Protein AF-A0A816Y059-F1 (afdb_monomer_lite)

Radius of gyration: 61.07 Å; chains: 1; bounding box: 115×47×173 Å

Secondary structure (DSSP, 8-state):
-HHHHHHHHHHHHHHHHHHHHHHHHHHHHHHHHHHHHHHHHHHHHHHHHHHHHHHHHHHHHHHHHHHHHHHHHHHHHH--S---HHHHHHHHHHHHHHHHHHHHHHHHHHHHHHHHHHHHHHHHHHHHHHHHHHHHHHHHHHHHHHHHHHHHHHHHHHHHHHHHHHHHHHHHHHHHHHHHHHHHHHHHHHHHHHHHHHHHHHHHHHHHHHHHHHHHHHHTT--HHHHHHHHTTS--------S---------------------------------------

Structure (mmCIF, N/CA/C/O backbone):
data_AF-A0A816Y059-F1
#
_entry.id   AF-A0A816Y059-F1
#
loop_
_atom_site.group_PDB
_atom_site.id
_atom_site.type_symbol
_atom_site.label_atom_id
_atom_site.label_alt_id
_atom_site.label_comp_id
_atom_site.label_asym_id
_atom_site.label_entity_id
_atom_site.label_seq_id
_atom_site.pdbx_PDB_ins_code
_atom_site.Cartn_x
_atom_site.Cartn_y
_atom_site.Cartn_z
_atom_site.occupancy
_atom_site.B_iso_or_equiv
_atom_site.auth_seq_id
_atom_site.auth_comp_id
_atom_site.auth_asym_id
_atom_site.auth_atom_id
_atom_site.pdbx_PDB_model_num
ATOM 1 N N . MET A 1 1 ? -26.977 -3.293 24.181 1.00 59.78 1 MET A N 1
ATOM 2 C CA . MET A 1 1 ? -27.079 -1.904 23.681 1.00 59.78 1 MET A CA 1
ATOM 3 C C . MET A 1 1 ? -25.725 -1.228 23.434 1.00 59.78 1 MET A C 1
ATOM 5 O O . MET A 1 1 ? -25.406 -1.045 22.268 1.00 59.78 1 MET A O 1
ATOM 9 N N . ARG A 1 2 ? -24.894 -0.880 24.438 1.00 71.12 2 ARG A N 1
ATOM 10 C CA . ARG A 1 2 ? -23.619 -0.153 24.184 1.00 71.12 2 ARG A CA 1
ATOM 11 C C . ARG A 1 2 ? -22.557 -0.991 23.443 1.00 71.12 2 ARG A C 1
ATOM 13 O O . ARG A 1 2 ? -22.021 -0.525 22.446 1.00 71.12 2 ARG A O 1
ATOM 20 N N . ASN A 1 3 ? -22.373 -2.258 23.824 1.00 73.81 3 ASN A N 1
ATOM 21 C CA . ASN A 1 3 ? -21.448 -3.177 23.132 1.00 73.81 3 ASN A CA 1
ATOM 22 C C . ASN A 1 3 ? -21.857 -3.465 21.675 1.00 73.81 3 ASN A C 1
ATOM 24 O O . ASN A 1 3 ? -21.010 -3.581 20.793 1.00 73.81 3 ASN A O 1
ATOM 28 N N . GLU A 1 4 ? -23.162 -3.540 21.397 1.00 79.50 4 GLU A N 1
ATOM 29 C CA . GLU A 1 4 ? -23.681 -3.754 20.037 1.00 79.50 4 GLU A CA 1
ATOM 30 C C . GLU A 1 4 ? -23.458 -2.531 19.140 1.00 79.50 4 GLU A C 1
ATOM 32 O O . GLU A 1 4 ? -23.236 -2.678 17.940 1.00 79.50 4 GLU A O 1
ATOM 37 N N . PHE A 1 5 ? -23.499 -1.325 19.713 1.00 87.50 5 PHE A N 1
ATOM 38 C CA . PHE A 1 5 ? -23.193 -0.093 18.992 1.00 87.50 5 PHE A CA 1
ATOM 39 C C . PHE A 1 5 ? -21.716 -0.040 18.583 1.00 87.50 5 PHE A C 1
ATOM 41 O O . PHE A 1 5 ? -21.418 0.195 17.413 1.00 87.50 5 PHE A O 1
ATOM 48 N N . THR A 1 6 ? -20.799 -0.351 19.502 1.00 87.81 6 THR A N 1
ATOM 49 C CA . THR A 1 6 ? -19.356 -0.400 19.214 1.00 87.81 6 THR A CA 1
ATOM 50 C C . THR A 1 6 ? -19.012 -1.455 18.168 1.00 87.81 6 THR A C 1
ATOM 52 O O . THR A 1 6 ? -18.254 -1.174 17.244 1.00 87.81 6 THR A O 1
ATOM 55 N N . GLY A 1 7 ? -19.636 -2.636 18.228 1.00 92.31 7 GLY A N 1
ATOM 56 C CA . GLY A 1 7 ? -19.472 -3.656 17.188 1.00 92.31 7 GLY A CA 1
ATOM 57 C C . GLY A 1 7 ? -19.907 -3.170 15.799 1.00 92.31 7 GLY A C 1
ATOM 58 O O . GLY A 1 7 ? -19.184 -3.355 14.820 1.00 92.31 7 GLY A O 1
ATOM 59 N N . LYS A 1 8 ? -21.054 -2.481 15.702 1.00 94.62 8 LYS A N 1
ATOM 60 C CA . LYS A 1 8 ? -21.530 -1.886 14.438 1.00 94.62 8 LYS A CA 1
ATOM 61 C C . LYS A 1 8 ? -20.609 -0.776 13.928 1.00 94.62 8 LYS A C 1
ATOM 63 O O . LYS A 1 8 ? -20.380 -0.685 12.720 1.00 94.62 8 LYS A O 1
ATOM 68 N N . GLN A 1 9 ? -20.080 0.050 14.828 1.00 94.75 9 GLN A N 1
ATOM 69 C CA . GLN A 1 9 ? -19.117 1.090 14.481 1.00 94.75 9 GLN A CA 1
ATOM 70 C C . GLN A 1 9 ? -17.846 0.472 13.883 1.00 94.75 9 GLN A C 1
ATOM 72 O O . GLN A 1 9 ? -17.484 0.818 12.760 1.00 94.75 9 GLN A O 1
ATOM 77 N N . HIS A 1 10 ? -17.233 -0.501 14.566 1.00 95.75 10 HIS A N 1
ATOM 78 C CA . HIS A 1 10 ? -16.027 -1.175 14.077 1.00 95.75 10 HIS A CA 1
ATOM 79 C C . HIS A 1 10 ? -16.260 -1.848 12.716 1.00 95.75 10 HIS A C 1
ATOM 81 O O . HIS A 1 10 ? -15.436 -1.738 11.808 1.00 95.75 10 HIS A O 1
ATOM 87 N N . GLN A 1 11 ? -17.422 -2.481 12.526 1.00 96.62 11 GLN A N 1
ATOM 88 C CA . GLN A 1 11 ? -17.794 -3.077 11.242 1.00 96.62 11 GLN A CA 1
ATOM 89 C C . GLN A 1 11 ? -17.876 -2.036 10.113 1.00 96.62 11 GLN A C 1
ATOM 91 O O . GLN A 1 11 ? -17.461 -2.305 8.984 1.00 96.62 11 GLN A O 1
ATOM 96 N N . THR A 1 12 ? -18.398 -0.846 10.415 1.00 97.19 12 THR A N 1
ATOM 97 C CA . THR A 1 12 ? -18.507 0.264 9.457 1.00 97.19 12 THR A CA 1
ATOM 98 C C . THR A 1 12 ? -17.132 0.831 9.110 1.00 97.19 12 THR A C 1
ATOM 100 O O . THR A 1 12 ? -16.843 1.068 7.941 1.00 97.19 12 THR A O 1
ATOM 103 N N . GLU A 1 13 ? -16.252 0.996 10.096 1.00 97.19 13 GLU A N 1
ATOM 104 C CA . GLU A 1 13 ? -14.872 1.446 9.884 1.00 97.19 13 GLU A CA 1
ATOM 105 C C . GLU A 1 13 ? -14.092 0.485 8.974 1.00 97.19 13 GLU A C 1
ATOM 107 O O . GLU A 1 13 ? -13.425 0.931 8.041 1.00 97.19 13 GLU A O 1
ATOM 112 N N . ILE A 1 14 ? -14.243 -0.829 9.174 1.00 97.81 14 ILE A N 1
ATOM 113 C CA . ILE A 1 14 ? -13.636 -1.848 8.304 1.00 97.81 14 ILE A CA 1
ATOM 114 C C . ILE A 1 14 ? -14.205 -1.775 6.883 1.00 97.81 14 ILE A C 1
ATOM 116 O O . ILE A 1 14 ? -13.453 -1.856 5.910 1.00 97.81 14 ILE A O 1
ATOM 120 N N . ALA A 1 15 ? -15.520 -1.600 6.732 1.00 98.12 15 ALA A N 1
ATOM 121 C CA . ALA A 1 15 ? -16.141 -1.444 5.417 1.00 98.12 15 ALA A CA 1
ATOM 122 C C . ALA A 1 15 ? -15.610 -0.200 4.681 1.00 98.12 15 ALA A C 1
ATOM 124 O O . ALA A 1 15 ? -15.205 -0.297 3.520 1.00 98.12 15 ALA A O 1
ATOM 125 N N . ASN A 1 16 ? -15.525 0.935 5.378 1.00 98.06 16 ASN A N 1
ATOM 126 C CA . ASN A 1 16 ? -14.982 2.184 4.844 1.00 98.06 16 ASN A CA 1
ATOM 127 C C . ASN A 1 16 ? -13.508 2.038 4.446 1.00 98.06 16 ASN A C 1
ATOM 129 O O . ASN A 1 16 ? -13.108 2.486 3.370 1.00 98.06 16 ASN A O 1
ATOM 133 N N . PHE A 1 17 ? -12.703 1.380 5.285 1.00 98.31 17 PHE A N 1
ATOM 134 C CA . PHE A 1 17 ? -11.305 1.088 4.979 1.00 98.31 17 PHE A CA 1
ATOM 135 C C . PHE A 1 17 ? -11.172 0.229 3.716 1.00 98.31 17 PHE A C 1
ATOM 137 O O . PHE A 1 17 ? -10.389 0.556 2.824 1.00 98.31 17 PHE A O 1
ATOM 144 N N . ASN A 1 18 ? -11.975 -0.829 3.590 1.00 98.19 18 ASN A N 1
ATOM 145 C CA . ASN A 1 18 ? -11.967 -1.691 2.409 1.00 98.19 18 ASN A CA 1
ATOM 146 C C . ASN A 1 18 ? -12.358 -0.926 1.138 1.00 98.19 18 ASN A C 1
ATOM 148 O O . ASN A 1 18 ? -11.754 -1.127 0.082 1.00 98.19 18 ASN A O 1
ATOM 152 N N . GLU A 1 19 ? -13.345 -0.031 1.208 1.00 98.19 19 GLU A N 1
ATOM 153 C CA . GLU A 1 19 ? -13.712 0.821 0.076 1.00 98.19 19 GLU A CA 1
ATOM 154 C C . GLU A 1 19 ? -12.570 1.775 -0.304 1.00 98.19 19 GLU A C 1
ATOM 156 O O . GLU A 1 19 ? -12.199 1.865 -1.481 1.00 98.19 19 GLU A O 1
ATOM 161 N N . TYR A 1 20 ? -11.971 2.444 0.686 1.00 98.31 20 TYR A N 1
ATOM 162 C CA . TYR A 1 20 ? -10.815 3.316 0.495 1.00 98.31 20 TYR A CA 1
ATOM 163 C C . TYR A 1 20 ? -9.648 2.567 -0.162 1.00 98.31 20 TYR A C 1
ATOM 165 O O . TYR A 1 20 ? -9.152 3.002 -1.204 1.00 98.31 20 TYR A O 1
ATOM 173 N N . SER A 1 21 ? -9.265 1.417 0.392 1.00 98.25 21 SER A N 1
ATOM 174 C CA . SER A 1 21 ? -8.201 0.545 -0.114 1.00 98.25 21 SER A CA 1
ATOM 175 C C . SER A 1 21 ? -8.447 0.151 -1.574 1.00 98.25 21 SER A C 1
ATOM 177 O O . SER A 1 21 ? -7.620 0.408 -2.455 1.00 98.25 21 SER A O 1
ATOM 179 N N . ASN A 1 22 ? -9.653 -0.338 -1.879 1.00 98.25 22 ASN A N 1
ATOM 180 C CA . ASN A 1 22 ? -10.052 -0.692 -3.240 1.00 98.25 22 ASN A CA 1
ATOM 181 C C . ASN A 1 22 ? -10.002 0.501 -4.201 1.00 98.25 22 ASN A C 1
ATOM 183 O O . ASN A 1 22 ? -9.589 0.362 -5.358 1.00 98.25 22 ASN A O 1
ATOM 187 N N . ARG A 1 23 ? -10.421 1.688 -3.751 1.00 98.44 23 ARG A N 1
ATOM 188 C CA . ARG A 1 23 ? -10.367 2.912 -4.555 1.00 98.44 23 ARG A CA 1
ATOM 189 C C . ARG A 1 23 ? -8.926 3.298 -4.879 1.00 98.44 23 ARG A C 1
ATOM 191 O O . ARG A 1 23 ? -8.640 3.580 -6.043 1.00 98.44 23 ARG A O 1
ATOM 198 N N . ARG A 1 24 ? -8.021 3.262 -3.896 1.00 98.19 24 ARG A N 1
ATOM 199 C CA . ARG A 1 24 ? -6.593 3.576 -4.092 1.00 98.19 24 ARG A CA 1
ATOM 200 C C . ARG A 1 24 ? -5.912 2.571 -5.015 1.00 98.19 24 ARG A C 1
ATOM 202 O O . ARG A 1 24 ? -5.191 2.973 -5.928 1.00 98.19 24 ARG A O 1
ATOM 209 N N . GLN A 1 25 ? -6.228 1.284 -4.877 1.00 97.31 25 GLN A N 1
ATOM 210 C CA . GLN A 1 25 ? -5.714 0.250 -5.775 1.00 97.31 25 GLN A CA 1
ATOM 211 C C . GLN A 1 25 ? -6.170 0.476 -7.227 1.00 97.31 25 GLN A C 1
ATOM 213 O O . GLN A 1 25 ? -5.370 0.382 -8.162 1.00 97.31 25 GLN A O 1
ATOM 218 N N . LYS A 1 26 ? -7.447 0.833 -7.432 1.00 98.00 26 LYS A N 1
ATOM 219 C CA . LYS A 1 26 ? -7.988 1.178 -8.759 1.00 98.00 26 LYS A CA 1
ATOM 220 C C . LYS A 1 26 ? -7.345 2.436 -9.341 1.00 98.00 26 LYS A C 1
ATOM 222 O O . LYS A 1 26 ? -7.128 2.497 -10.549 1.00 98.00 26 LYS A O 1
ATOM 227 N N . GLU A 1 27 ? -7.059 3.440 -8.519 1.00 97.75 27 GLU A N 1
ATOM 228 C CA . GLU A 1 27 ? -6.398 4.678 -8.940 1.00 97.75 27 GLU A CA 1
ATOM 229 C C . GLU A 1 27 ? -4.987 4.405 -9.484 1.00 97.75 27 GLU A C 1
ATOM 231 O O . GLU A 1 27 ? -4.669 4.825 -10.601 1.00 97.75 27 GLU A O 1
ATOM 236 N N . ILE A 1 28 ? -4.177 3.618 -8.762 1.00 97.62 28 ILE A N 1
ATOM 237 C CA . ILE A 1 28 ? -2.854 3.195 -9.245 1.00 97.62 28 ILE A CA 1
ATOM 238 C C . ILE A 1 28 ? -2.973 2.364 -10.524 1.00 97.62 28 ILE A C 1
ATOM 240 O O . ILE A 1 28 ? -2.278 2.660 -11.496 1.00 97.62 28 ILE A O 1
ATOM 244 N N . ALA A 1 29 ? -3.887 1.391 -10.576 1.00 97.50 29 ALA A N 1
ATOM 245 C CA . ALA A 1 29 ? -4.082 0.567 -11.769 1.00 97.50 29 ALA A CA 1
ATOM 246 C C . ALA A 1 29 ? -4.450 1.408 -13.006 1.00 97.50 29 ALA A C 1
ATOM 248 O O . ALA A 1 29 ? -3.909 1.197 -14.094 1.00 97.50 29 ALA A O 1
ATOM 249 N N . LYS A 1 30 ? -5.322 2.414 -12.843 1.00 98.12 30 LYS A N 1
ATOM 250 C CA . LYS A 1 30 ? -5.668 3.362 -13.914 1.00 98.12 30 LYS A CA 1
ATOM 251 C C . LYS A 1 30 ? -4.448 4.155 -14.376 1.00 98.12 30 LYS A C 1
ATOM 253 O O . LYS A 1 30 ? -4.224 4.270 -15.581 1.00 98.12 30 LYS A O 1
ATOM 258 N N . ARG A 1 31 ? -3.644 4.679 -13.447 1.00 97.44 31 ARG A N 1
ATOM 259 C CA . ARG A 1 31 ? -2.420 5.417 -13.789 1.00 97.44 31 ARG A CA 1
ATOM 260 C C . ARG A 1 31 ? -1.417 4.530 -14.528 1.00 97.44 31 ARG A C 1
ATOM 262 O O . ARG A 1 31 ? -0.870 4.956 -15.541 1.00 97.44 31 ARG A O 1
ATOM 269 N N . HIS A 1 32 ? -1.227 3.287 -14.087 1.00 97.69 32 HIS A N 1
ATOM 270 C CA . HIS A 1 32 ? -0.356 2.310 -14.750 1.00 97.69 32 HIS A CA 1
ATOM 271 C C . HIS A 1 32 ? -0.814 1.992 -16.172 1.00 97.69 32 HIS A C 1
ATOM 273 O O . HIS A 1 32 ? 0.003 2.029 -17.092 1.00 97.69 32 HIS A O 1
ATOM 279 N N . ALA A 1 33 ? -2.114 1.772 -16.375 1.00 98.00 33 ALA A N 1
ATOM 280 C CA . ALA A 1 33 ? -2.686 1.541 -17.698 1.00 98.00 33 ALA A CA 1
ATOM 281 C C . ALA A 1 33 ? -2.486 2.747 -18.636 1.00 98.00 33 ALA A C 1
ATOM 283 O O . ALA A 1 33 ? -2.144 2.584 -19.810 1.00 98.00 33 ALA A O 1
ATOM 284 N N . LEU A 1 34 ? -2.644 3.974 -18.125 1.00 97.06 34 LEU A N 1
ATOM 285 C CA . LEU A 1 34 ? -2.368 5.189 -18.895 1.00 97.06 34 LEU A CA 1
ATOM 286 C C . LEU A 1 34 ? -0.886 5.297 -19.274 1.00 97.06 34 LEU A C 1
ATOM 288 O O . LEU A 1 34 ? -0.582 5.572 -20.436 1.00 97.06 34 LEU A O 1
ATOM 292 N N . SER A 1 35 ? 0.032 5.025 -18.344 1.00 95.25 35 SER A N 1
ATOM 293 C CA . SER A 1 35 ? 1.473 5.006 -18.623 1.00 95.25 35 SER A CA 1
ATOM 294 C C . SER A 1 35 ? 1.835 3.964 -19.682 1.00 95.25 35 SER A C 1
ATOM 296 O O . SER A 1 35 ? 2.553 4.285 -20.628 1.00 95.25 35 SER A O 1
ATOM 298 N N . GLN A 1 36 ? 1.275 2.752 -19.601 1.00 96.50 36 GLN A N 1
ATOM 299 C CA . GLN A 1 36 ? 1.463 1.704 -20.612 1.00 96.50 36 GLN A CA 1
ATOM 300 C C . GLN A 1 36 ? 0.920 2.122 -21.983 1.00 96.50 36 GLN A C 1
ATOM 302 O O . GLN A 1 36 ? 1.557 1.869 -23.003 1.00 96.50 36 GLN A O 1
ATOM 307 N N . LYS A 1 37 ? -0.212 2.834 -22.033 1.00 96.94 37 LYS A N 1
ATOM 308 C CA . LYS A 1 37 ? -0.771 3.360 -23.289 1.00 96.94 37 LYS A CA 1
ATOM 309 C C . LYS A 1 37 ? 0.114 4.438 -23.925 1.00 96.94 37 LYS A C 1
ATOM 311 O O . LYS A 1 37 ? 0.186 4.525 -25.152 1.00 96.94 37 LYS A O 1
ATOM 316 N N . GLN A 1 38 ? 0.776 5.271 -23.121 1.00 95.25 38 GLN A N 1
ATOM 317 C CA . GLN A 1 38 ? 1.685 6.312 -23.621 1.00 95.25 38 GLN A CA 1
ATOM 318 C C . GLN A 1 38 ? 3.084 5.775 -23.951 1.00 95.25 38 GLN A C 1
ATOM 320 O O . GLN A 1 38 ? 3.772 6.339 -24.805 1.00 95.25 38 GLN A O 1
ATOM 325 N N . PHE A 1 39 ? 3.496 4.669 -23.331 1.00 95.44 39 PHE A N 1
ATOM 326 C CA . PHE A 1 39 ? 4.835 4.105 -23.466 1.00 95.44 39 PHE A CA 1
ATOM 327 C C . PHE A 1 39 ? 5.278 3.884 -24.929 1.00 95.44 39 PHE A C 1
ATOM 329 O O . PHE A 1 39 ? 6.327 4.419 -25.303 1.00 95.44 39 PHE A O 1
ATOM 336 N N . PRO A 1 40 ? 4.485 3.252 -25.824 1.00 95.31 40 PRO A N 1
ATOM 337 C CA . PRO A 1 40 ? 4.874 3.076 -27.224 1.00 95.31 40 PRO A CA 1
ATOM 338 C C . PRO A 1 40 ? 5.121 4.389 -27.974 1.00 95.31 40 PRO A C 1
ATOM 340 O O . PRO A 1 40 ? 5.950 4.428 -28.881 1.00 95.31 40 PRO A O 1
ATOM 343 N N . LYS A 1 41 ? 4.419 5.475 -27.623 1.00 95.44 41 LYS A N 1
ATOM 344 C CA . LYS A 1 41 ? 4.613 6.782 -28.270 1.00 95.44 41 LYS A CA 1
ATOM 345 C C . LYS A 1 41 ? 5.958 7.389 -27.882 1.00 95.44 41 LYS A C 1
ATOM 347 O O . LYS A 1 41 ? 6.702 7.831 -28.755 1.00 95.44 41 LYS A O 1
ATOM 352 N N . ASN A 1 42 ? 6.293 7.332 -26.595 1.00 93.75 42 ASN A N 1
ATOM 353 C CA . ASN A 1 42 ? 7.572 7.819 -26.080 1.00 93.75 42 ASN A CA 1
ATOM 354 C C . ASN A 1 42 ? 8.750 7.024 -26.666 1.00 93.75 42 ASN A C 1
ATOM 356 O O . ASN A 1 42 ? 9.761 7.610 -27.052 1.00 93.75 42 ASN A O 1
ATOM 360 N N . ILE A 1 43 ? 8.596 5.702 -26.798 1.00 97.06 43 ILE A N 1
ATOM 361 C CA . ILE A 1 43 ? 9.577 4.833 -27.459 1.00 97.06 43 ILE A CA 1
ATOM 362 C C . ILE A 1 43 ? 9.762 5.216 -28.926 1.00 97.06 43 ILE A C 1
ATOM 364 O O . ILE A 1 43 ? 10.896 5.395 -29.364 1.00 97.06 43 ILE A O 1
ATOM 368 N N . LYS A 1 44 ? 8.669 5.392 -29.680 1.00 97.00 44 LYS A N 1
ATOM 369 C CA . LYS A 1 44 ? 8.737 5.779 -31.098 1.00 97.00 44 LYS A CA 1
ATOM 370 C C . LYS A 1 44 ? 9.499 7.087 -31.303 1.00 97.00 44 LYS A C 1
ATOM 372 O O . LYS A 1 44 ? 10.298 7.177 -32.231 1.00 97.00 44 LYS A O 1
ATOM 377 N N . MET A 1 45 ? 9.291 8.073 -30.431 1.00 95.88 45 MET A N 1
ATOM 378 C CA . MET A 1 45 ? 10.013 9.345 -30.487 1.00 95.88 45 MET A CA 1
ATOM 379 C C . MET A 1 45 ? 11.526 9.144 -30.293 1.00 95.88 45 MET A C 1
ATOM 381 O O . MET A 1 45 ? 12.311 9.559 -31.141 1.00 95.88 45 MET A O 1
ATOM 385 N N . LYS A 1 46 ? 11.936 8.398 -29.257 1.00 96.12 46 LYS A N 1
ATOM 386 C CA . LYS A 1 46 ? 13.356 8.075 -29.009 1.00 96.12 46 LYS A CA 1
ATOM 387 C C . LYS A 1 46 ? 13.982 7.250 -30.140 1.00 96.12 46 LYS A C 1
ATOM 389 O O . LYS A 1 46 ? 15.120 7.496 -30.533 1.00 96.12 46 LYS A O 1
ATOM 394 N N . GLN A 1 47 ? 13.242 6.291 -30.700 1.00 96.94 47 GLN A N 1
ATOM 395 C CA . GLN A 1 47 ? 13.683 5.509 -31.860 1.00 96.94 47 GLN A CA 1
ATOM 396 C C . GLN A 1 47 ? 13.898 6.388 -33.097 1.00 96.94 47 GLN A C 1
ATOM 398 O O . GLN A 1 47 ? 14.850 6.161 -33.844 1.00 96.94 47 GLN A O 1
ATOM 403 N N . ALA A 1 48 ? 13.043 7.390 -33.319 1.00 97.56 48 ALA A N 1
ATOM 404 C CA . ALA A 1 48 ? 13.189 8.321 -34.433 1.00 97.56 48 ALA A CA 1
ATOM 405 C C . ALA A 1 48 ? 14.477 9.151 -34.316 1.00 97.56 48 ALA A C 1
ATOM 407 O O . ALA A 1 48 ? 15.181 9.316 -35.314 1.00 97.56 48 ALA A O 1
ATOM 408 N N . ASP A 1 49 ? 14.832 9.600 -33.110 1.00 97.38 49 ASP A N 1
ATOM 409 C CA . ASP A 1 49 ? 16.086 10.319 -32.865 1.00 97.38 49 ASP A CA 1
ATOM 410 C C . ASP A 1 49 ? 17.320 9.436 -33.103 1.00 97.38 49 ASP A C 1
ATOM 412 O O . ASP A 1 49 ? 18.230 9.840 -33.829 1.00 97.38 49 ASP A O 1
ATOM 416 N N . ILE A 1 50 ? 17.328 8.199 -32.587 1.00 97.75 50 ILE A N 1
ATOM 417 C CA . ILE A 1 50 ? 18.419 7.234 -32.827 1.00 97.75 50 ILE A CA 1
ATOM 418 C C . ILE A 1 50 ? 18.556 6.941 -34.329 1.00 97.75 50 ILE A C 1
ATOM 420 O O . ILE A 1 50 ? 19.659 6.908 -34.878 1.00 97.75 50 ILE A O 1
ATOM 424 N N . LYS A 1 51 ? 17.430 6.784 -35.036 1.00 98.19 51 LYS A N 1
ATOM 425 C CA . LYS A 1 51 ? 17.413 6.580 -36.490 1.00 98.19 51 LYS A CA 1
ATOM 426 C C . LYS A 1 51 ? 17.965 7.790 -37.246 1.00 98.19 51 LYS A C 1
ATOM 428 O O . LYS A 1 51 ? 18.684 7.604 -38.230 1.00 98.19 51 LYS A O 1
ATOM 433 N N . ARG A 1 52 ? 17.653 9.015 -36.806 1.00 98.25 52 ARG A N 1
ATOM 434 C CA . ARG A 1 52 ? 18.209 10.250 -37.379 1.00 98.25 52 ARG A CA 1
ATOM 435 C C . ARG A 1 52 ? 19.730 10.280 -37.220 1.00 98.25 52 ARG A C 1
ATOM 437 O O . ARG A 1 52 ? 20.424 10.438 -38.221 1.00 98.25 52 ARG A O 1
ATOM 444 N N . GLN A 1 53 ? 20.236 10.021 -36.015 1.00 98.06 53 GLN A N 1
ATOM 445 C CA . GLN A 1 53 ? 21.675 9.975 -35.730 1.00 98.06 53 GLN A CA 1
ATOM 446 C C . GLN A 1 53 ? 22.401 8.913 -36.573 1.00 98.06 53 GLN A C 1
ATOM 448 O O . GLN A 1 53 ? 23.433 9.199 -37.179 1.00 98.06 53 GLN A O 1
ATOM 453 N N . HIS A 1 54 ? 21.837 7.705 -36.693 1.00 98.31 54 HIS A N 1
ATOM 454 C CA . HIS A 1 54 ? 22.399 6.661 -37.556 1.00 98.31 54 HIS A CA 1
ATOM 455 C C . HIS A 1 54 ? 22.448 7.097 -39.028 1.00 98.31 54 HIS A C 1
ATOM 457 O O . HIS A 1 54 ? 23.465 6.914 -39.698 1.00 98.31 54 HIS A O 1
ATOM 463 N N . LYS A 1 55 ? 21.381 7.730 -39.536 1.00 98.31 55 LYS A N 1
ATOM 464 C CA . LYS A 1 55 ? 21.338 8.250 -40.912 1.00 98.31 55 LYS A CA 1
ATOM 465 C C . LYS A 1 55 ? 22.399 9.331 -41.148 1.00 98.31 55 LYS A C 1
ATOM 467 O O . LYS A 1 55 ? 23.048 9.334 -42.193 1.00 98.31 55 LYS A O 1
ATOM 472 N N . GLU A 1 56 ? 22.592 10.238 -40.196 1.00 98.19 56 GLU A N 1
ATOM 473 C CA . GLU A 1 56 ? 23.626 11.278 -40.258 1.00 98.19 56 GLU A CA 1
ATOM 474 C C . GLU A 1 56 ? 25.041 10.680 -40.277 1.00 98.19 56 GLU A C 1
ATOM 476 O O . GLU A 1 56 ? 25.866 11.071 -41.113 1.00 98.19 56 GLU A O 1
ATOM 481 N N . ALA A 1 57 ? 25.304 9.680 -39.430 1.00 97.94 57 ALA A N 1
ATOM 482 C CA . ALA A 1 57 ? 26.570 8.950 -39.408 1.00 97.94 57 ALA A CA 1
ATOM 483 C C . ALA A 1 57 ? 26.818 8.201 -40.730 1.00 97.94 57 ALA A C 1
ATOM 485 O O . ALA A 1 57 ? 27.889 8.331 -41.328 1.00 97.94 57 ALA A O 1
ATOM 486 N N . TYR A 1 58 ? 25.803 7.503 -41.249 1.00 98.19 58 TYR A N 1
ATOM 487 C CA . TYR A 1 58 ? 25.856 6.803 -42.534 1.00 98.19 58 TYR A CA 1
ATOM 488 C C . TYR A 1 58 ? 26.179 7.751 -43.702 1.00 98.19 58 TYR A C 1
ATOM 490 O O . TYR A 1 58 ? 27.064 7.484 -44.522 1.00 98.19 58 TYR A O 1
ATOM 498 N N . ASN A 1 59 ? 25.500 8.899 -43.772 1.00 98.12 59 ASN A N 1
ATOM 499 C CA . ASN A 1 59 ? 25.729 9.903 -44.813 1.00 98.12 59 ASN A CA 1
ATOM 500 C C . ASN A 1 59 ? 27.133 10.509 -44.723 1.00 98.12 59 ASN A C 1
ATOM 502 O O . ASN A 1 59 ? 27.772 10.780 -45.742 1.00 98.12 59 ASN A O 1
ATOM 506 N N . THR A 1 60 ? 27.632 10.715 -43.507 1.00 97.88 60 THR A N 1
ATOM 507 C CA . THR A 1 60 ? 28.987 11.219 -43.271 1.00 97.88 60 THR A CA 1
ATOM 508 C C . THR A 1 60 ? 30.033 10.205 -43.722 1.00 97.88 60 THR A C 1
ATOM 510 O O . THR 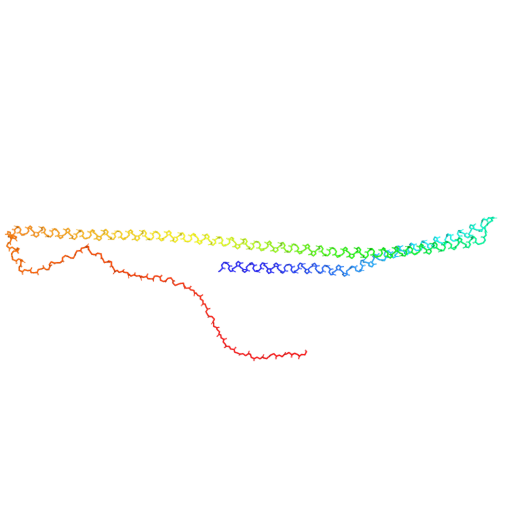A 1 60 ? 30.899 10.561 -44.520 1.00 97.88 60 THR A O 1
ATOM 513 N N . GLN A 1 61 ? 29.886 8.930 -43.351 1.00 96.88 61 GLN A N 1
ATOM 514 C CA . GLN A 1 61 ? 30.764 7.848 -43.808 1.00 96.88 61 GLN A CA 1
ATOM 515 C C . GLN A 1 61 ? 30.742 7.695 -45.339 1.00 96.88 61 GLN A C 1
ATOM 517 O O . GLN A 1 61 ? 31.779 7.479 -45.970 1.00 96.88 61 GLN A O 1
ATOM 522 N N . THR A 1 62 ? 29.572 7.874 -45.959 1.00 97.50 62 THR A N 1
ATOM 523 C CA . THR A 1 62 ? 29.416 7.863 -47.421 1.00 97.50 62 THR A CA 1
ATOM 524 C C . THR A 1 62 ? 30.202 8.997 -48.084 1.00 97.50 62 THR A C 1
ATOM 526 O O . THR A 1 62 ? 30.915 8.762 -49.061 1.00 97.50 62 THR A O 1
ATOM 529 N N . ARG A 1 63 ? 30.093 10.227 -47.562 1.00 97.81 63 ARG A N 1
ATOM 530 C CA . ARG A 1 63 ? 30.831 11.394 -48.076 1.00 97.81 63 ARG A CA 1
ATOM 531 C C . ARG A 1 63 ? 32.339 11.231 -47.896 1.00 97.81 63 ARG A C 1
ATOM 533 O O . ARG A 1 63 ? 33.081 11.461 -48.846 1.00 97.81 63 ARG A O 1
ATOM 540 N N . GLN A 1 64 ? 32.776 10.765 -46.726 1.00 96.50 64 GLN A N 1
ATOM 541 C CA . GLN A 1 64 ? 34.187 10.503 -46.436 1.00 96.50 64 GLN A CA 1
ATOM 542 C C . GLN A 1 64 ? 34.782 9.456 -47.381 1.00 96.50 64 GLN A C 1
ATOM 544 O O . GLN A 1 64 ? 35.846 9.687 -47.943 1.00 96.50 64 GLN A O 1
ATOM 549 N N . TYR A 1 65 ? 34.084 8.341 -47.626 1.00 97.50 65 TYR A N 1
ATOM 550 C CA . TYR A 1 65 ? 34.545 7.340 -48.591 1.00 97.50 65 TYR A CA 1
ATOM 551 C C . TYR A 1 65 ? 34.689 7.920 -50.002 1.00 97.50 65 TYR A C 1
ATOM 553 O O . TYR A 1 65 ? 35.701 7.678 -50.653 1.00 97.50 65 TYR A O 1
ATOM 561 N N . LYS A 1 66 ? 33.707 8.703 -50.475 1.00 97.38 66 LYS A N 1
ATOM 562 C CA . LYS A 1 66 ? 33.787 9.352 -51.795 1.00 97.38 66 LYS A CA 1
ATOM 563 C C . LYS A 1 66 ? 34.998 10.285 -51.888 1.00 97.38 66 LYS A C 1
ATOM 565 O O . LYS A 1 66 ? 35.727 10.207 -52.870 1.00 97.38 66 LYS A O 1
ATOM 570 N N . ALA A 1 67 ? 35.234 11.101 -50.861 1.00 97.12 67 ALA A N 1
ATOM 571 C CA . ALA A 1 67 ? 36.377 12.009 -50.804 1.00 97.12 67 ALA A CA 1
ATOM 572 C C . ALA A 1 67 ? 37.720 11.260 -50.775 1.00 97.12 67 ALA A C 1
ATOM 574 O O . ALA A 1 67 ? 38.625 11.605 -51.527 1.00 97.12 67 ALA A O 1
ATOM 575 N N . LEU A 1 68 ? 37.841 10.202 -49.963 1.00 96.06 68 LEU A N 1
ATOM 576 C CA . LEU A 1 68 ? 39.050 9.372 -49.897 1.00 96.06 68 LEU A CA 1
ATOM 577 C C . LEU A 1 68 ? 39.318 8.658 -51.220 1.00 96.06 68 LEU A C 1
ATOM 579 O O . LEU A 1 68 ? 40.441 8.670 -51.708 1.00 96.06 68 LEU A O 1
ATOM 583 N N . LYS A 1 69 ? 38.278 8.079 -51.823 1.00 95.94 69 LYS A N 1
ATOM 584 C CA . LYS A 1 69 ? 38.366 7.414 -53.123 1.00 95.94 69 LYS A CA 1
ATOM 585 C C . LYS A 1 69 ? 38.846 8.369 -54.214 1.00 95.94 69 LYS A C 1
ATOM 587 O O . LYS A 1 69 ? 39.667 7.976 -55.038 1.00 95.94 69 LYS A O 1
ATOM 592 N N . GLU A 1 70 ? 38.323 9.593 -54.225 1.00 95.31 70 GLU A N 1
ATOM 593 C CA . GLU A 1 70 ? 38.726 10.617 -55.188 1.00 95.31 70 GLU A CA 1
ATOM 594 C C . GLU A 1 70 ? 40.160 11.081 -54.948 1.00 95.31 70 GLU A C 1
ATOM 596 O O . GLU A 1 70 ? 40.965 11.075 -55.873 1.00 95.31 70 GLU A O 1
ATOM 601 N N . LYS A 1 71 ? 40.521 11.363 -53.692 1.00 93.69 71 LYS A N 1
ATOM 602 C CA . LYS A 1 71 ? 41.895 11.699 -53.314 1.00 93.69 71 LYS A CA 1
ATOM 603 C C . LYS A 1 71 ? 42.883 10.622 -53.770 1.00 93.69 71 LYS A C 1
ATOM 605 O O . LYS A 1 71 ? 43.859 10.946 -54.425 1.00 93.69 71 LYS A O 1
ATOM 610 N N . THR A 1 72 ? 42.609 9.342 -53.506 1.00 91.81 72 THR A N 1
ATOM 611 C CA . THR A 1 72 ? 43.483 8.235 -53.935 1.00 91.81 72 THR A CA 1
ATOM 612 C C . THR A 1 72 ? 43.662 8.176 -55.455 1.00 91.81 72 THR A C 1
ATOM 614 O O . THR A 1 72 ? 44.734 7.801 -55.924 1.00 91.81 72 THR A O 1
ATOM 617 N N . ARG A 1 73 ? 42.644 8.558 -56.238 1.00 90.50 73 ARG A N 1
ATOM 618 C CA . ARG A 1 73 ? 42.763 8.659 -57.701 1.00 90.50 73 ARG A CA 1
ATOM 619 C C . ARG A 1 73 ? 43.601 9.857 -58.129 1.00 90.50 73 ARG A C 1
ATOM 621 O O . ARG A 1 73 ? 44.447 9.700 -58.999 1.00 90.50 73 ARG A O 1
ATOM 628 N N . LEU A 1 74 ? 43.372 11.023 -57.530 1.00 90.50 74 LEU A N 1
ATOM 629 C CA . LEU A 1 74 ? 44.139 12.232 -57.823 1.00 90.50 74 LEU A CA 1
ATOM 630 C C . LEU A 1 74 ? 45.612 12.063 -57.441 1.00 90.50 74 LEU A C 1
ATOM 632 O O . LEU A 1 74 ? 46.478 12.345 -58.258 1.00 90.50 74 LEU A O 1
ATOM 636 N N . ASP A 1 75 ? 45.900 11.523 -56.256 1.00 88.06 75 ASP A N 1
ATOM 637 C CA . ASP A 1 75 ? 47.264 11.248 -55.789 1.00 88.06 75 ASP A CA 1
ATOM 638 C C . ASP A 1 75 ? 48.019 10.336 -56.776 1.00 88.06 75 ASP A C 1
ATOM 640 O O . ASP A 1 75 ? 49.191 10.566 -57.055 1.00 88.06 75 ASP A O 1
ATOM 644 N N . TYR A 1 76 ? 47.341 9.340 -57.363 1.00 86.81 76 TYR A N 1
ATOM 645 C CA . TYR A 1 76 ? 47.913 8.495 -58.418 1.00 86.81 76 TYR A CA 1
ATOM 646 C C . TYR A 1 76 ? 48.206 9.265 -59.714 1.00 86.81 76 TYR A C 1
ATOM 648 O O . TYR A 1 76 ? 49.222 9.009 -60.350 1.00 86.81 76 TYR A O 1
ATOM 656 N N . LEU A 1 77 ? 47.341 10.207 -60.105 1.00 85.00 77 LEU A N 1
ATOM 657 C CA . LEU A 1 77 ? 47.548 11.034 -61.301 1.00 85.00 77 LEU A CA 1
ATOM 658 C C . LEU A 1 77 ? 48.686 12.054 -61.125 1.00 85.00 77 LEU A C 1
ATOM 660 O O . LEU A 1 77 ? 49.379 12.355 -62.092 1.00 85.00 77 LEU A O 1
ATOM 664 N N . TYR A 1 78 ? 48.876 12.587 -59.913 1.00 82.31 78 TYR A N 1
ATOM 665 C CA . TYR A 1 78 ? 49.899 13.598 -59.611 1.00 82.31 78 TYR A CA 1
ATOM 666 C C . TYR A 1 78 ? 51.260 13.014 -59.203 1.00 82.31 78 TYR A C 1
ATOM 668 O O . TYR A 1 78 ? 52.268 13.721 -59.261 1.00 82.31 78 TYR A O 1
ATOM 676 N N . ALA A 1 79 ? 51.327 11.742 -58.804 1.00 77.38 79 ALA A N 1
ATOM 677 C CA . ALA A 1 79 ? 52.589 11.059 -58.547 1.00 77.38 79 ALA A CA 1
ATOM 678 C C . ALA A 1 79 ? 53.332 10.815 -59.874 1.00 77.38 79 ALA A C 1
ATOM 680 O O . ALA A 1 79 ? 53.118 9.817 -60.554 1.00 77.38 79 ALA A O 1
ATOM 681 N N . SER A 1 80 ? 54.221 11.740 -60.249 1.00 55.22 80 SER A N 1
ATOM 682 C CA . SER A 1 80 ? 54.941 11.737 -61.533 1.00 55.22 80 SER A CA 1
ATOM 683 C C . SER A 1 80 ? 55.897 10.547 -61.756 1.00 55.22 80 SER A C 1
ATOM 685 O O . SER A 1 80 ? 56.558 10.506 -62.793 1.00 55.22 80 SER A O 1
ATOM 687 N N . THR A 1 81 ? 56.019 9.584 -60.835 1.00 51.78 81 THR A N 1
ATOM 688 C CA . THR A 1 81 ? 56.855 8.385 -61.017 1.00 51.78 81 THR A CA 1
ATOM 689 C C . THR A 1 81 ? 56.341 7.199 -60.164 1.00 51.78 81 THR A C 1
ATOM 691 O O . THR A 1 81 ? 55.943 7.370 -59.013 1.00 51.78 81 THR A O 1
ATOM 694 N N . ASN A 1 82 ? 56.384 5.989 -60.742 1.00 56.28 82 ASN A N 1
ATOM 695 C CA . ASN A 1 82 ? 56.482 4.667 -60.087 1.00 56.28 82 ASN A CA 1
ATOM 696 C C . ASN A 1 82 ? 55.261 3.965 -59.438 1.00 56.28 82 ASN A C 1
ATOM 698 O O . ASN A 1 82 ? 55.455 2.916 -58.827 1.00 56.28 82 ASN A O 1
ATOM 702 N N . GLY A 1 83 ? 54.013 4.418 -59.600 1.00 60.03 83 GLY A N 1
ATOM 703 C CA . GLY A 1 83 ? 52.840 3.643 -59.145 1.00 60.03 83 GLY A CA 1
ATOM 704 C C . GLY A 1 83 ? 52.307 2.663 -60.202 1.00 60.03 83 GLY A C 1
ATOM 705 O O . GLY A 1 83 ? 51.782 3.101 -61.228 1.00 60.03 83 GLY A O 1
ATOM 706 N N . SER A 1 84 ? 52.365 1.345 -59.963 1.00 78.50 84 SER A N 1
ATOM 707 C CA . SER A 1 84 ? 51.711 0.364 -60.853 1.00 78.50 84 SER A CA 1
ATOM 708 C C . SER A 1 84 ? 50.188 0.515 -60.790 1.00 78.50 84 SER A C 1
ATOM 710 O O . SER A 1 84 ? 49.613 0.738 -59.723 1.00 78.50 84 SER A O 1
ATOM 712 N N . ARG A 1 85 ? 49.507 0.349 -61.930 1.00 83.25 85 ARG A N 1
ATOM 713 C CA . ARG A 1 85 ? 48.036 0.348 -62.007 1.00 83.25 85 ARG A CA 1
ATOM 714 C C . ARG A 1 85 ? 47.406 -0.644 -61.017 1.00 83.25 85 ARG A C 1
ATOM 716 O O . ARG A 1 85 ? 46.370 -0.352 -60.425 1.00 83.25 85 ARG A O 1
ATOM 723 N N . GLU A 1 86 ? 48.072 -1.773 -60.805 1.00 86.00 86 GLU A N 1
ATOM 724 C CA . GLU A 1 86 ? 47.667 -2.821 -59.868 1.00 86.00 86 GLU A CA 1
ATOM 725 C C . GLU A 1 86 ? 47.650 -2.338 -58.406 1.00 86.00 86 GLU A C 1
ATOM 727 O O . GLU A 1 86 ? 46.742 -2.670 -57.644 1.00 86.00 86 GLU A O 1
ATOM 732 N N . GLU A 1 87 ? 48.596 -1.478 -58.017 1.00 86.38 87 GLU A N 1
ATOM 733 C CA . GLU A 1 87 ? 48.680 -0.922 -56.663 1.00 86.38 87 GLU A CA 1
ATOM 734 C C . GLU A 1 87 ? 47.519 0.043 -56.371 1.00 86.38 87 GLU A C 1
ATOM 736 O O . GLU A 1 87 ? 46.952 0.048 -55.272 1.00 86.38 87 GLU A O 1
ATOM 741 N N . LEU A 1 88 ? 47.119 0.838 -57.369 1.00 87.94 88 LEU A N 1
ATOM 742 C CA . LEU A 1 88 ? 45.937 1.696 -57.282 1.00 87.94 88 LEU A CA 1
ATOM 743 C C . LEU A 1 88 ? 44.667 0.860 -57.093 1.00 87.94 88 LEU A C 1
ATOM 745 O O . LEU A 1 88 ? 43.851 1.165 -56.220 1.00 87.94 88 LEU A O 1
ATOM 749 N N . ASP A 1 89 ? 44.491 -0.186 -57.898 1.00 91.12 89 ASP A N 1
ATOM 750 C CA . ASP A 1 89 ? 43.306 -1.041 -57.825 1.00 91.12 89 ASP A CA 1
ATOM 751 C C . ASP A 1 89 ? 43.240 -1.782 -56.475 1.00 91.12 89 ASP A C 1
ATOM 753 O O . ASP A 1 89 ? 42.163 -1.872 -55.870 1.00 91.12 89 ASP A O 1
ATOM 757 N N . LEU A 1 90 ? 44.389 -2.195 -55.925 1.00 93.12 90 LEU A N 1
ATOM 758 C CA . LEU A 1 90 ? 44.484 -2.743 -54.573 1.00 93.12 90 LEU A CA 1
ATOM 759 C C . LEU A 1 90 ? 44.070 -1.715 -53.504 1.00 93.12 90 LEU A C 1
ATOM 761 O O . LEU A 1 90 ? 43.223 -2.026 -52.665 1.00 93.12 90 LEU A O 1
ATOM 765 N N . LYS A 1 91 ? 44.586 -0.478 -53.553 1.00 92.38 91 LYS A N 1
ATOM 766 C CA . LYS A 1 91 ? 44.213 0.611 -52.621 1.00 92.38 91 LYS A CA 1
ATOM 767 C C . LYS A 1 91 ? 42.724 0.971 -52.695 1.00 92.38 91 LYS A C 1
ATOM 769 O O . LYS A 1 91 ? 42.079 1.231 -51.681 1.00 92.38 91 LYS A O 1
ATOM 774 N N . LEU A 1 92 ? 42.135 0.969 -53.888 1.00 93.94 92 LEU A N 1
ATOM 775 C CA . LEU A 1 92 ? 40.702 1.223 -54.056 1.00 93.94 92 LEU A CA 1
ATOM 776 C C . LEU A 1 92 ? 39.842 0.074 -53.512 1.00 93.94 92 LEU A C 1
ATOM 778 O O . LEU A 1 92 ? 38.763 0.323 -52.961 1.00 93.94 92 LEU A O 1
ATOM 782 N N . LYS A 1 93 ? 40.311 -1.173 -53.646 1.00 95.69 93 LYS A N 1
ATOM 783 C CA . LYS A 1 93 ? 39.665 -2.352 -53.062 1.00 95.69 93 LYS A CA 1
ATOM 784 C C . LYS A 1 93 ? 39.701 -2.298 -51.535 1.00 95.69 93 LYS A C 1
ATOM 786 O O . LYS A 1 93 ? 38.644 -2.415 -50.919 1.00 95.69 93 LYS A O 1
ATOM 791 N N . THR A 1 94 ? 40.858 -2.019 -50.932 1.00 95.56 94 THR A N 1
ATOM 792 C CA . THR A 1 94 ? 40.974 -1.902 -49.468 1.00 95.56 94 THR A CA 1
ATOM 793 C C . THR A 1 94 ? 40.078 -0.794 -48.916 1.00 95.56 94 THR A C 1
ATOM 795 O O . THR A 1 94 ? 39.364 -1.029 -47.946 1.00 95.56 94 THR A O 1
ATOM 798 N N . LEU A 1 95 ? 39.999 0.371 -49.575 1.00 95.19 95 LEU A N 1
ATOM 799 C CA . LEU A 1 95 ? 39.071 1.444 -49.186 1.00 95.19 95 LEU A CA 1
ATOM 800 C C . LEU A 1 95 ? 37.597 1.012 -49.228 1.00 95.19 95 LEU A C 1
ATOM 802 O O . LEU A 1 95 ? 36.794 1.461 -48.408 1.00 95.19 95 LEU A O 1
ATOM 806 N N . LYS A 1 96 ? 37.211 0.172 -50.193 1.00 95.69 96 LYS A N 1
ATOM 807 C CA . LYS A 1 96 ? 35.841 -0.349 -50.311 1.00 95.69 96 LYS A CA 1
ATOM 808 C C . LYS A 1 96 ? 35.535 -1.372 -49.215 1.00 95.69 96 LYS A C 1
ATOM 810 O O . LYS A 1 96 ? 34.440 -1.349 -48.658 1.00 95.69 96 LYS A O 1
ATOM 815 N N . ASP A 1 97 ? 36.489 -2.237 -48.895 1.00 96.62 97 ASP A N 1
ATOM 816 C CA . ASP A 1 97 ? 36.343 -3.230 -47.828 1.00 96.62 97 ASP A CA 1
ATOM 817 C C . ASP A 1 97 ? 36.291 -2.552 -46.449 1.00 96.62 97 ASP A C 1
ATOM 819 O O . ASP A 1 97 ? 35.423 -2.860 -45.633 1.00 96.62 97 ASP A O 1
ATOM 823 N N . GLU A 1 98 ? 37.134 -1.542 -46.227 1.00 95.81 98 GLU A N 1
ATOM 824 C CA . GLU A 1 98 ? 37.103 -0.654 -45.060 1.00 95.81 98 GLU A CA 1
ATOM 825 C C . GLU A 1 98 ? 35.741 0.052 -44.926 1.00 95.81 98 GLU A C 1
ATOM 827 O O . GLU A 1 98 ? 35.164 0.112 -43.840 1.00 95.81 98 GLU A O 1
ATOM 832 N N . GLN A 1 99 ? 35.187 0.561 -46.034 1.00 96.12 99 GLN A N 1
ATOM 833 C CA . GLN A 1 99 ? 33.858 1.174 -46.052 1.00 96.12 99 GLN A CA 1
ATOM 834 C C . GLN A 1 99 ? 32.768 0.180 -45.631 1.00 96.12 99 GLN A C 1
ATOM 836 O O . GLN A 1 99 ? 31.920 0.537 -44.813 1.00 96.12 99 GLN A O 1
ATOM 841 N N . ARG A 1 100 ? 32.780 -1.046 -46.175 1.00 96.44 100 ARG A N 1
ATOM 842 C CA . ARG A 1 100 ? 31.818 -2.095 -45.799 1.00 96.44 100 ARG A CA 1
ATOM 843 C C . ARG A 1 100 ? 31.892 -2.387 -44.304 1.00 96.44 100 ARG A C 1
ATOM 845 O O . ARG A 1 100 ? 30.881 -2.246 -43.628 1.00 96.44 100 ARG A O 1
ATOM 852 N N . ARG A 1 101 ? 33.095 -2.638 -43.775 1.00 97.69 101 ARG A N 1
ATOM 853 C CA . ARG A 1 101 ? 33.313 -2.872 -42.336 1.00 97.69 101 ARG A CA 1
ATOM 854 C C . ARG A 1 101 ? 32.784 -1.727 -41.472 1.00 97.69 101 ARG A C 1
ATOM 856 O O . ARG A 1 101 ? 32.166 -1.967 -40.440 1.00 97.69 101 ARG A O 1
ATOM 863 N N . LYS A 1 102 ? 32.998 -0.474 -41.890 1.00 96.75 102 LYS A N 1
ATOM 864 C CA . LYS A 1 102 ? 32.482 0.701 -41.169 1.00 96.75 102 LYS A CA 1
ATOM 865 C C . LYS A 1 102 ? 30.958 0.783 -41.201 1.00 96.75 102 LYS A C 1
ATOM 867 O O . LYS A 1 102 ? 30.369 1.144 -40.186 1.00 96.75 102 LYS A O 1
ATOM 872 N N . PHE A 1 103 ? 30.314 0.447 -42.317 1.00 97.62 103 PHE A N 1
ATOM 873 C CA . PHE A 1 103 ? 28.852 0.381 -42.375 1.00 97.62 103 PHE A CA 1
ATOM 874 C C . PHE A 1 103 ? 28.283 -0.760 -41.534 1.00 97.62 103 PHE A C 1
ATOM 876 O O . PHE A 1 103 ? 27.310 -0.530 -40.819 1.00 97.62 103 PHE A O 1
ATOM 883 N N . ASP A 1 104 ? 28.916 -1.932 -41.549 1.00 97.94 104 ASP A N 1
ATOM 884 C CA . ASP A 1 104 ? 28.511 -3.065 -40.713 1.00 97.94 104 ASP A CA 1
ATOM 885 C C . ASP A 1 104 ? 28.593 -2.692 -39.226 1.00 97.94 104 ASP A C 1
ATOM 887 O O . ASP A 1 104 ? 27.645 -2.906 -38.472 1.00 97.94 104 ASP A O 1
ATOM 891 N N . LEU A 1 105 ? 29.681 -2.032 -38.811 1.00 97.81 105 LEU A N 1
ATOM 892 C CA . LEU A 1 105 ? 29.844 -1.549 -37.439 1.00 97.81 105 LEU A CA 1
ATOM 893 C C . LEU A 1 105 ? 28.827 -0.457 -37.069 1.00 97.81 105 LEU A C 1
ATOM 895 O O . LEU A 1 105 ? 28.299 -0.459 -35.957 1.00 97.81 105 LEU A O 1
ATOM 899 N N . LEU A 1 106 ? 28.544 0.488 -37.973 1.00 97.88 106 LEU A N 1
ATOM 900 C CA . LEU A 1 106 ? 27.520 1.518 -37.752 1.00 97.88 106 LEU A CA 1
ATOM 901 C C . LEU A 1 106 ? 26.135 0.896 -37.560 1.00 97.88 106 LEU A C 1
ATOM 903 O O . LEU A 1 106 ? 25.398 1.318 -36.667 1.00 97.88 106 LEU A O 1
ATOM 907 N N . TYR A 1 107 ? 25.810 -0.121 -38.358 1.00 97.94 107 TYR A N 1
ATOM 908 C CA . TYR A 1 107 ? 24.549 -0.840 -38.253 1.00 97.94 107 TYR A CA 1
ATOM 909 C C . TYR A 1 107 ? 24.454 -1.636 -36.944 1.00 97.94 107 TYR A C 1
ATOM 911 O O . TYR A 1 107 ? 23.467 -1.506 -36.224 1.00 97.94 107 TYR A O 1
ATOM 919 N N . GLN A 1 108 ? 25.508 -2.368 -36.566 1.00 98.19 108 GLN A N 1
ATOM 920 C CA . GLN A 1 108 ? 25.570 -3.070 -35.276 1.00 98.19 108 GLN A CA 1
ATOM 921 C C . GLN A 1 108 ? 25.356 -2.111 -34.099 1.00 98.19 108 GLN A C 1
ATOM 923 O O . GLN A 1 108 ? 24.527 -2.367 -33.229 1.00 98.19 108 GLN A O 1
ATOM 928 N N . ARG A 1 109 ? 26.028 -0.952 -34.105 1.00 97.88 109 ARG A N 1
ATOM 929 C CA . ARG A 1 109 ? 25.844 0.076 -33.068 1.00 97.88 109 ARG A CA 1
ATOM 930 C C . ARG A 1 109 ? 24.420 0.625 -33.027 1.00 97.88 109 ARG A C 1
ATOM 932 O O . ARG A 1 109 ? 23.916 0.902 -31.940 1.00 97.88 109 ARG A O 1
ATOM 939 N N . TYR A 1 110 ? 23.777 0.806 -34.179 1.00 98.12 110 TYR A N 1
ATOM 940 C CA . TYR A 1 110 ? 22.381 1.238 -34.258 1.00 98.12 110 TYR A CA 1
ATOM 941 C C . TYR A 1 110 ? 21.435 0.218 -33.612 1.00 98.12 110 TYR A C 1
ATOM 943 O O . TYR A 1 110 ? 20.653 0.593 -32.736 1.00 98.12 110 TYR A O 1
ATOM 951 N N . GLU A 1 111 ? 21.563 -1.059 -33.974 1.00 98.25 111 GLU A N 1
ATOM 952 C CA . GLU A 1 111 ? 20.766 -2.152 -33.404 1.00 98.25 111 GLU A CA 1
ATOM 953 C C . GLU A 1 111 ? 20.986 -2.275 -31.889 1.00 98.25 111 GLU A C 1
ATOM 955 O O . GLU A 1 111 ? 20.029 -2.309 -31.111 1.00 98.25 111 GLU A O 1
ATOM 960 N N . GLU A 1 112 ? 22.244 -2.243 -31.438 1.00 98.12 112 GLU A N 1
ATOM 961 C CA . GLU A 1 112 ? 22.584 -2.270 -30.012 1.00 98.12 112 GLU A CA 1
ATOM 962 C C . GLU A 1 112 ? 21.990 -1.088 -29.244 1.00 98.12 112 GLU A C 1
ATOM 964 O O . GLU A 1 112 ? 21.480 -1.259 -28.136 1.00 98.12 112 GLU A O 1
ATOM 969 N N . THR A 1 113 ? 22.052 0.115 -29.816 1.00 98.00 113 THR A N 1
ATOM 970 C CA . THR A 1 113 ? 21.534 1.330 -29.177 1.00 98.00 113 THR A CA 1
ATOM 971 C C . THR A 1 113 ? 20.013 1.276 -29.058 1.00 98.00 113 THR A C 1
ATOM 973 O O . THR A 1 113 ? 19.474 1.620 -28.005 1.00 98.00 113 THR A O 1
ATOM 976 N N . ILE A 1 114 ? 19.310 0.794 -30.091 1.00 97.81 114 ILE A N 1
ATOM 977 C CA . ILE A 1 114 ? 17.859 0.575 -30.031 1.00 97.81 114 ILE A CA 1
ATOM 978 C C . ILE A 1 114 ? 17.511 -0.447 -28.956 1.00 97.81 114 ILE A C 1
ATOM 980 O O . ILE A 1 114 ? 16.637 -0.176 -28.130 1.00 97.81 114 ILE A O 1
ATOM 984 N N . ARG A 1 115 ? 18.193 -1.596 -28.949 1.00 98.00 115 ARG A N 1
ATOM 985 C CA . ARG A 1 115 ? 17.931 -2.672 -27.992 1.00 98.00 115 ARG A CA 1
ATOM 986 C C . ARG A 1 115 ? 18.147 -2.205 -26.556 1.00 98.00 115 ARG A C 1
ATOM 988 O O . ARG A 1 115 ? 17.230 -2.301 -25.749 1.00 98.00 115 ARG A O 1
ATOM 995 N N . LYS A 1 116 ? 19.304 -1.601 -26.261 1.00 98.00 116 LYS A N 1
ATOM 996 C CA . LYS A 1 116 ? 19.614 -1.053 -24.930 1.00 98.00 116 LYS A CA 1
ATOM 997 C C . LYS A 1 116 ? 18.588 -0.015 -24.491 1.00 98.00 116 LYS A C 1
ATOM 999 O O . LYS A 1 116 ? 18.145 -0.048 -23.348 1.00 98.00 116 LYS A O 1
ATOM 1004 N N . MET A 1 117 ? 18.187 0.889 -25.386 1.00 97.50 117 MET A N 1
ATOM 1005 C CA . MET A 1 117 ? 17.172 1.894 -25.077 1.00 97.50 117 MET A CA 1
ATOM 1006 C C . MET A 1 117 ? 15.821 1.243 -24.748 1.00 97.50 117 MET A C 1
ATOM 1008 O O . MET A 1 117 ? 15.215 1.604 -23.742 1.00 97.50 117 MET A O 1
ATOM 1012 N N . LEU A 1 118 ? 15.364 0.263 -25.535 1.00 97.25 118 LEU A N 1
ATOM 1013 C CA . LEU A 1 118 ? 14.119 -0.468 -25.268 1.00 97.25 118 LEU A CA 1
ATOM 1014 C C . LEU A 1 118 ? 14.166 -1.207 -23.929 1.00 97.25 118 LEU A C 1
ATOM 1016 O O . LEU A 1 118 ? 13.250 -1.053 -23.122 1.00 97.25 118 LEU A O 1
ATOM 1020 N N . ASP A 1 119 ? 15.237 -1.958 -23.681 1.00 97.94 119 ASP A N 1
ATOM 1021 C CA . ASP A 1 119 ? 15.421 -2.733 -22.454 1.00 97.94 119 ASP A CA 1
ATOM 1022 C C . ASP A 1 119 ? 15.420 -1.813 -21.228 1.00 97.94 119 ASP A C 1
ATOM 1024 O O . ASP A 1 119 ? 14.679 -2.047 -20.275 1.00 97.94 119 ASP A O 1
ATOM 1028 N N . GLN A 1 120 ? 16.160 -0.701 -21.282 1.00 97.81 120 GLN A N 1
ATOM 1029 C CA . GLN A 1 120 ? 16.195 0.292 -20.205 1.00 97.81 120 GLN A CA 1
ATOM 1030 C C . GLN A 1 120 ? 14.829 0.930 -19.948 1.00 97.81 120 GLN A C 1
ATOM 1032 O O . GLN A 1 120 ? 14.447 1.126 -18.795 1.00 97.81 120 GLN A O 1
ATOM 1037 N N . GLN A 1 121 ? 14.089 1.290 -20.999 1.00 97.31 121 GLN A N 1
ATOM 1038 C CA . GLN A 1 121 ? 12.779 1.920 -20.836 1.00 97.31 121 GLN A CA 1
ATOM 1039 C C . GLN A 1 121 ? 11.733 0.935 -20.301 1.00 97.31 121 GLN A C 1
ATOM 1041 O O . GLN A 1 121 ? 10.948 1.318 -19.435 1.00 97.31 121 GLN A O 1
ATOM 1046 N N . ASN A 1 122 ? 11.742 -0.317 -20.767 1.00 96.88 122 ASN A N 1
ATOM 1047 C CA . ASN A 1 122 ? 10.874 -1.375 -20.245 1.00 96.88 122 ASN A CA 1
ATOM 1048 C C . ASN A 1 122 ? 11.192 -1.677 -18.782 1.00 96.88 122 ASN A C 1
ATOM 1050 O O . ASN A 1 122 ? 10.286 -1.709 -17.952 1.00 96.88 122 ASN A O 1
ATOM 1054 N N . PHE A 1 123 ? 12.477 -1.853 -18.465 1.00 98.19 123 PHE A N 1
ATOM 1055 C CA . PHE A 1 123 ? 12.928 -2.094 -17.10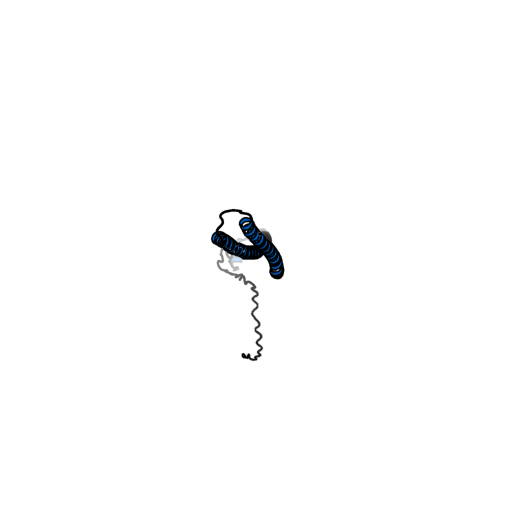1 1.00 98.19 123 PHE A CA 1
ATOM 1056 C C . PHE A 1 123 ? 12.476 -0.965 -16.178 1.00 98.19 123 PHE A C 1
ATOM 1058 O O . PHE A 1 123 ? 11.792 -1.225 -15.196 1.00 98.19 123 PHE A O 1
ATOM 1065 N N . LYS A 1 124 ? 12.751 0.292 -16.547 1.00 97.44 124 LYS A N 1
ATOM 1066 C CA . LYS A 1 124 ? 12.342 1.456 -15.757 1.00 97.44 124 LYS A CA 1
ATOM 1067 C C . LYS A 1 124 ? 10.830 1.497 -15.527 1.00 97.44 124 LYS A C 1
ATOM 1069 O O . LYS A 1 124 ? 10.408 1.678 -14.393 1.00 97.44 124 LYS A O 1
ATOM 1074 N N . LEU A 1 125 ? 10.019 1.314 -16.574 1.00 97.50 125 LEU A N 1
ATOM 1075 C CA . LEU A 1 125 ? 8.560 1.320 -16.433 1.00 97.50 125 LEU A CA 1
ATOM 1076 C C . LEU A 1 125 ? 8.088 0.228 -15.464 1.00 97.50 125 LEU A C 1
ATOM 1078 O O . LEU A 1 125 ? 7.276 0.509 -14.587 1.00 97.50 125 LEU A O 1
ATOM 1082 N N . ASN A 1 126 ? 8.601 -0.994 -15.607 1.00 97.50 126 ASN A N 1
ATOM 1083 C CA . ASN A 1 126 ? 8.211 -2.119 -14.761 1.00 97.50 126 ASN A CA 1
ATOM 1084 C C . ASN A 1 126 ? 8.657 -1.922 -13.309 1.00 97.50 126 ASN A C 1
ATOM 1086 O O . ASN A 1 126 ? 7.869 -2.157 -12.397 1.00 97.50 126 ASN A O 1
ATOM 1090 N N . THR A 1 127 ? 9.890 -1.461 -13.088 1.00 98.06 127 THR A N 1
ATOM 1091 C CA . THR A 1 127 ? 10.418 -1.171 -11.751 1.00 98.06 127 THR A CA 1
ATOM 1092 C C . THR A 1 127 ? 9.622 -0.066 -11.065 1.00 98.06 127 THR A C 1
ATOM 1094 O O . THR A 1 127 ? 9.226 -0.247 -9.917 1.00 98.06 127 THR A O 1
ATOM 10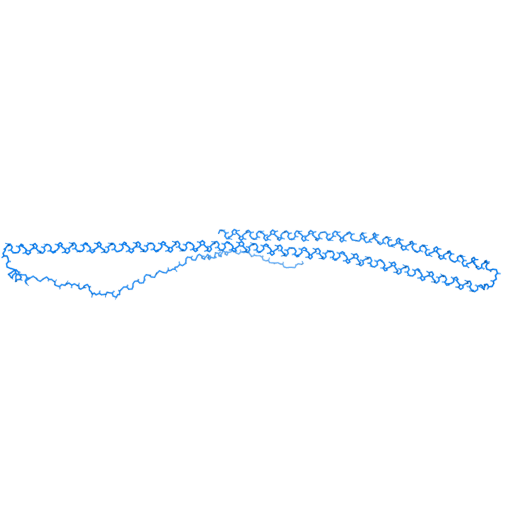97 N N . ASP A 1 128 ? 9.332 1.035 -11.765 1.00 97.00 128 ASP A N 1
ATOM 1098 C CA . ASP A 1 128 ? 8.540 2.141 -11.218 1.00 97.00 128 ASP A CA 1
ATOM 1099 C C . ASP A 1 128 ? 7.125 1.650 -10.834 1.00 97.00 128 ASP A C 1
ATOM 1101 O O . ASP A 1 128 ? 6.642 1.921 -9.735 1.00 97.00 128 ASP A O 1
ATOM 1105 N N . GLN A 1 129 ? 6.475 0.856 -11.698 1.00 97.88 129 GLN A N 1
ATOM 1106 C CA . GLN A 1 129 ? 5.142 0.302 -11.427 1.00 97.88 129 GLN A CA 1
ATOM 1107 C C . GLN A 1 129 ? 5.132 -0.691 -10.258 1.00 97.88 129 GLN A C 1
ATOM 1109 O O . GLN A 1 129 ? 4.223 -0.656 -9.423 1.00 97.88 129 GLN A O 1
ATOM 1114 N N . GLU A 1 130 ? 6.123 -1.576 -10.178 1.00 97.94 130 GLU A N 1
ATOM 1115 C CA . GLU A 1 130 ? 6.228 -2.539 -9.082 1.00 97.94 130 GLU A CA 1
ATOM 1116 C C . GLU A 1 130 ? 6.522 -1.835 -7.754 1.00 97.94 130 GLU A C 1
ATOM 1118 O O . GLU A 1 130 ? 5.905 -2.153 -6.736 1.00 97.94 130 GLU A O 1
ATOM 1123 N N . HIS A 1 131 ? 7.393 -0.825 -7.756 1.00 98.19 131 HIS A N 1
ATOM 1124 C CA . HIS A 1 131 ? 7.691 -0.038 -6.564 1.00 98.19 131 HIS A CA 1
ATOM 1125 C C . HIS A 1 131 ? 6.448 0.686 -6.031 1.00 98.19 131 HIS A C 1
ATOM 1127 O O . HIS A 1 131 ? 6.151 0.633 -4.842 1.00 98.19 131 HIS A O 1
ATOM 1133 N N . GLU A 1 132 ? 5.657 1.304 -6.906 1.00 97.88 132 GLU A N 1
ATOM 1134 C CA . GLU A 1 132 ? 4.422 1.983 -6.501 1.00 97.88 132 GLU A CA 1
ATOM 1135 C C . GLU A 1 132 ? 3.354 1.004 -5.989 1.00 97.88 132 GLU A C 1
ATOM 1137 O O . GLU A 1 132 ? 2.646 1.312 -5.032 1.00 97.88 132 GLU A O 1
ATOM 1142 N N . ARG A 1 133 ? 3.236 -0.188 -6.596 1.00 97.19 133 ARG A N 1
ATOM 1143 C CA . ARG A 1 133 ? 2.323 -1.243 -6.122 1.00 97.19 133 ARG A CA 1
ATOM 1144 C C . ARG A 1 133 ? 2.729 -1.773 -4.754 1.00 97.19 133 ARG A C 1
ATOM 1146 O O . ARG A 1 133 ? 1.872 -1.927 -3.889 1.00 97.19 133 ARG A O 1
ATOM 1153 N N . THR A 1 134 ? 4.011 -2.071 -4.573 1.00 98.00 134 THR A N 1
ATOM 1154 C CA . THR A 1 134 ? 4.544 -2.579 -3.304 1.00 98.00 134 THR A CA 1
ATOM 1155 C C . THR A 1 134 ? 4.446 -1.524 -2.211 1.00 98.00 134 THR A C 1
ATOM 1157 O O . THR A 1 134 ? 3.950 -1.832 -1.135 1.00 98.00 134 THR A O 1
ATOM 1160 N N . SER A 1 135 ? 4.801 -0.271 -2.503 1.00 98.38 135 SER A N 1
ATOM 1161 C CA . SER A 1 135 ? 4.649 0.853 -1.576 1.00 98.38 135 SER A CA 1
ATOM 1162 C C . SER A 1 135 ? 3.192 1.056 -1.150 1.00 98.38 135 SER A C 1
ATOM 1164 O O . SER A 1 135 ? 2.921 1.096 0.049 1.00 98.38 135 SER A O 1
ATOM 1166 N N . LEU A 1 136 ? 2.242 1.102 -2.096 1.00 98.19 136 LEU A N 1
ATOM 1167 C CA . LEU A 1 136 ? 0.821 1.232 -1.757 1.00 98.19 136 LEU A CA 1
ATOM 1168 C C . LEU A 1 136 ? 0.340 0.055 -0.903 1.00 98.19 136 LEU A C 1
ATOM 1170 O O . LEU A 1 136 ? -0.379 0.271 0.067 1.00 98.19 136 LEU A O 1
ATOM 1174 N N . LYS A 1 137 ? 0.741 -1.174 -1.243 1.00 98.00 137 LYS A N 1
ATOM 1175 C CA . LYS A 1 137 ? 0.384 -2.359 -0.460 1.00 98.00 137 LYS A CA 1
ATOM 1176 C C . LYS A 1 137 ? 0.893 -2.249 0.977 1.00 98.00 137 LYS A C 1
ATOM 1178 O O . LYS A 1 137 ? 0.114 -2.457 1.894 1.00 98.00 137 LYS A O 1
ATOM 1183 N N . THR A 1 138 ? 2.157 -1.878 1.170 1.00 98.56 138 THR A N 1
ATOM 1184 C CA . THR A 1 138 ? 2.739 -1.707 2.508 1.00 98.56 138 THR A CA 1
ATOM 1185 C C . THR A 1 138 ? 1.976 -0.667 3.325 1.00 98.56 138 THR A C 1
ATOM 1187 O O . THR A 1 138 ? 1.658 -0.936 4.478 1.00 98.56 138 THR A O 1
ATOM 1190 N N . ILE A 1 139 ? 1.640 0.477 2.720 1.00 98.38 139 ILE A N 1
ATOM 1191 C CA . ILE A 1 139 ? 0.869 1.540 3.382 1.00 98.38 139 ILE A CA 1
ATOM 1192 C C . ILE A 1 139 ? -0.525 1.036 3.773 1.00 98.38 139 ILE A C 1
ATOM 1194 O O . ILE A 1 139 ? -0.947 1.226 4.905 1.00 98.38 139 ILE A O 1
ATOM 1198 N N . LEU A 1 140 ? -1.235 0.357 2.867 1.00 98.25 140 LEU A N 1
ATOM 1199 C CA . LEU A 1 140 ? -2.568 -0.176 3.160 1.00 98.25 140 LEU A CA 1
ATOM 1200 C C . LEU A 1 140 ? -2.527 -1.264 4.244 1.00 98.25 140 LEU A C 1
ATOM 1202 O O . LEU A 1 140 ? -3.393 -1.284 5.115 1.00 98.25 140 LEU A O 1
ATOM 1206 N N . ASP A 1 141 ? -1.520 -2.137 4.223 1.00 98.19 141 ASP A N 1
ATOM 1207 C CA . ASP A 1 141 ? -1.327 -3.160 5.254 1.00 98.19 141 ASP A CA 1
ATOM 1208 C C . ASP A 1 141 ? -1.039 -2.516 6.626 1.00 98.19 141 ASP A C 1
ATOM 1210 O O . ASP A 1 141 ? -1.516 -2.998 7.654 1.00 98.19 141 ASP A O 1
ATOM 1214 N N . GLU A 1 142 ? -0.264 -1.428 6.664 1.00 98.50 142 GLU A N 1
ATOM 1215 C CA . GLU A 1 142 ? 0.003 -0.653 7.880 1.00 98.50 142 GLU A CA 1
ATOM 1216 C C . GLU A 1 142 ? -1.254 0.061 8.395 1.00 98.50 142 GLU A C 1
ATOM 1218 O O . GLU A 1 142 ? -1.609 -0.101 9.563 1.00 98.50 142 GLU A O 1
ATOM 1223 N N . ASP A 1 143 ? -1.984 0.759 7.523 1.00 98.12 143 ASP A N 1
ATOM 1224 C CA . ASP A 1 143 ? -3.246 1.426 7.857 1.00 98.12 143 ASP A CA 1
ATOM 1225 C C . ASP A 1 143 ? -4.274 0.430 8.420 1.00 98.12 143 ASP A C 1
ATOM 1227 O O . ASP A 1 143 ? -4.962 0.724 9.401 1.00 98.12 143 ASP A O 1
ATOM 1231 N N . GLN A 1 144 ? -4.352 -0.779 7.850 1.00 98.25 144 GLN A N 1
ATOM 1232 C CA . GLN A 1 144 ? -5.234 -1.835 8.346 1.00 98.25 144 GLN A CA 1
ATOM 1233 C C . GLN A 1 144 ? -4.840 -2.297 9.752 1.00 98.25 144 GLN A C 1
ATOM 1235 O O . GLN A 1 144 ? -5.709 -2.468 10.609 1.00 98.25 144 GLN A O 1
ATOM 1240 N N . ARG A 1 145 ? -3.541 -2.509 10.004 1.00 98.31 145 ARG A N 1
ATOM 1241 C CA . ARG A 1 145 ? -3.046 -2.892 11.337 1.00 98.31 145 ARG A CA 1
ATOM 1242 C C . ARG A 1 145 ? -3.345 -1.808 12.365 1.00 98.31 145 ARG A C 1
ATOM 1244 O O . ARG A 1 145 ? -3.822 -2.131 13.449 1.00 98.31 145 ARG A O 1
ATOM 1251 N N . ASN A 1 146 ? -3.117 -0.547 12.008 1.00 98.44 146 ASN A N 1
ATOM 1252 C CA . ASN A 1 146 ? -3.402 0.594 12.873 1.00 98.44 146 ASN A CA 1
ATOM 1253 C C . ASN A 1 146 ? -4.897 0.676 13.202 1.00 98.44 146 ASN A C 1
ATOM 1255 O O . ASN A 1 146 ? -5.261 0.828 14.366 1.00 98.44 146 ASN A O 1
ATOM 1259 N N . LEU A 1 147 ? -5.770 0.493 12.206 1.00 98.12 147 LEU A N 1
ATOM 1260 C CA . LEU A 1 147 ? -7.215 0.466 12.421 1.00 98.12 147 LEU A CA 1
ATOM 1261 C C . LEU A 1 147 ? -7.632 -0.658 13.380 1.00 98.12 147 LEU A C 1
ATOM 1263 O O . LEU A 1 147 ? -8.351 -0.405 14.344 1.00 98.12 147 LEU A O 1
ATOM 1267 N N . LEU A 1 148 ? -7.158 -1.885 13.150 1.00 97.44 148 LEU A N 1
ATOM 1268 C CA . LEU A 1 148 ? -7.472 -3.026 14.015 1.00 97.44 148 LEU A CA 1
ATOM 1269 C C . LEU A 1 148 ? -6.957 -2.821 15.445 1.00 97.44 148 LEU A C 1
ATOM 1271 O O . LEU A 1 148 ? -7.668 -3.127 16.399 1.00 97.44 148 LEU A O 1
ATOM 1275 N N . SER A 1 149 ? -5.758 -2.254 15.597 1.00 98.31 149 SER A N 1
ATOM 1276 C CA . SER A 1 149 ? -5.184 -1.931 16.904 1.00 98.31 149 SER A CA 1
ATOM 1277 C C . SER A 1 149 ? -6.035 -0.910 17.663 1.00 98.31 149 SER A C 1
ATOM 1279 O O . SER A 1 149 ? -6.340 -1.126 18.834 1.00 98.31 149 SER A O 1
ATOM 1281 N N . LEU A 1 150 ? -6.495 0.154 16.999 1.00 97.44 150 LEU A N 1
ATOM 1282 C CA . LEU A 1 150 ? -7.370 1.160 17.611 1.00 97.44 150 LEU A CA 1
ATOM 1283 C C . LEU A 1 150 ? -8.732 0.579 18.017 1.00 97.44 150 LEU A C 1
ATOM 1285 O O . LEU A 1 150 ? -9.261 0.915 19.080 1.00 97.44 150 LEU A O 1
ATOM 1289 N N . GLN A 1 151 ? -9.294 -0.314 17.200 1.00 96.81 151 GLN A N 1
ATOM 1290 C CA . GLN A 1 151 ? -10.534 -1.024 17.526 1.00 96.81 151 GLN A CA 1
ATOM 1291 C C . GLN A 1 151 ? -10.360 -1.944 18.736 1.00 96.81 151 GLN A C 1
ATOM 1293 O O . GLN A 1 151 ? -11.225 -1.990 19.615 1.00 96.81 151 GLN A O 1
ATOM 1298 N N . GLU A 1 152 ? -9.243 -2.667 18.805 1.00 96.25 152 GLU A N 1
ATOM 1299 C CA . GLU A 1 152 ? -8.920 -3.522 19.942 1.00 96.25 152 GLU A CA 1
ATOM 1300 C C . GLU A 1 152 ? -8.719 -2.709 21.223 1.00 96.25 152 GLU A C 1
ATOM 1302 O O . GLU A 1 152 ? -9.292 -3.050 22.258 1.00 96.25 152 GLU A O 1
ATOM 1307 N N . GLU A 1 153 ? -7.990 -1.598 21.149 1.00 97.12 153 GLU A N 1
ATOM 1308 C CA . GLU A 1 153 ? -7.775 -0.708 22.287 1.00 97.12 153 GLU A CA 1
ATOM 1309 C C . GLU A 1 153 ? -9.101 -0.111 22.790 1.00 97.12 153 GLU A C 1
ATOM 1311 O O . GLU A 1 153 ? -9.371 -0.082 23.991 1.00 97.12 153 GLU A O 1
ATOM 1316 N N . SER A 1 154 ? -9.977 0.306 21.871 1.00 94.38 154 SER A N 1
ATOM 1317 C CA . SER A 1 154 ? -11.326 0.788 22.184 1.00 94.38 154 SER A CA 1
ATOM 1318 C C . SER A 1 154 ? -12.169 -0.271 22.893 1.00 94.38 154 SER A C 1
ATOM 1320 O O . SER A 1 154 ? -12.775 0.002 23.934 1.00 94.38 154 SER A O 1
ATOM 1322 N N . ARG A 1 155 ? -12.158 -1.503 22.369 1.00 94.62 155 ARG A N 1
ATOM 1323 C CA . ARG A 1 155 ? -12.845 -2.647 22.974 1.00 94.62 155 ARG A CA 1
ATOM 1324 C C . ARG A 1 155 ? -12.311 -2.927 24.377 1.00 94.62 155 ARG A C 1
ATOM 1326 O O . ARG A 1 155 ? -13.106 -3.052 25.304 1.00 94.62 155 ARG A O 1
ATOM 1333 N N . HIS A 1 156 ? -10.991 -2.958 24.549 1.00 95.00 156 HIS A N 1
ATOM 1334 C CA . HIS A 1 156 ? -10.374 -3.221 25.845 1.00 95.00 156 HIS A CA 1
ATOM 1335 C C . HIS A 1 156 ? -10.730 -2.150 26.880 1.00 95.00 156 HIS A C 1
ATOM 1337 O O . HIS A 1 156 ? -11.131 -2.484 27.992 1.00 95.00 156 HIS A O 1
ATOM 1343 N N . ARG A 1 157 ? -10.668 -0.861 26.516 1.00 94.38 157 ARG A N 1
ATOM 1344 C CA . ARG A 1 157 ? -11.082 0.235 27.411 1.00 94.38 157 ARG A CA 1
ATOM 1345 C C . ARG A 1 157 ? -12.535 0.090 27.867 1.00 94.38 157 ARG A C 1
ATOM 1347 O O . ARG A 1 157 ? -12.828 0.310 29.038 1.00 94.38 157 ARG A O 1
ATOM 1354 N N . MET A 1 158 ? -13.435 -0.299 26.963 1.00 92.19 158 MET A N 1
ATOM 1355 C CA . MET A 1 158 ? -14.845 -0.518 27.293 1.00 92.19 158 MET A CA 1
ATOM 1356 C C . MET A 1 158 ? -15.046 -1.729 28.213 1.00 92.19 158 MET A C 1
ATOM 1358 O O . MET A 1 158 ? -15.803 -1.645 29.178 1.00 92.19 158 MET A O 1
ATOM 1362 N N . GLU A 1 159 ? -14.356 -2.840 27.945 1.00 93.12 159 GLU A N 1
ATOM 1363 C CA . GLU A 1 159 ? -14.382 -4.035 28.797 1.00 93.12 159 GLU A CA 1
ATOM 1364 C C . GLU A 1 159 ? -13.875 -3.726 30.214 1.00 93.12 159 GLU A C 1
ATOM 1366 O O . GLU A 1 159 ? -14.515 -4.129 31.186 1.00 93.12 159 GLU A O 1
ATOM 1371 N N . GLN A 1 160 ? -12.787 -2.959 30.342 1.00 95.81 160 GLN A N 1
ATOM 1372 C CA . GLN A 1 160 ? -12.253 -2.531 31.640 1.00 95.81 160 GLN A CA 1
ATOM 1373 C C . GLN A 1 160 ? -13.233 -1.628 32.392 1.00 95.81 160 GLN A C 1
ATOM 1375 O O . GLN A 1 160 ? -13.535 -1.896 33.552 1.00 95.81 160 GLN A O 1
ATOM 1380 N N . GLN A 1 161 ? -13.807 -0.623 31.718 1.00 94.19 161 GLN A N 1
ATOM 1381 C CA . GLN A 1 161 ? -14.830 0.236 32.321 1.00 94.19 161 GLN A CA 1
ATOM 1382 C C . GLN A 1 161 ? -16.003 -0.594 32.867 1.00 94.19 161 GLN A C 1
ATOM 1384 O O . GLN A 1 161 ? -16.433 -0.393 34.001 1.00 94.19 161 GLN A O 1
ATOM 1389 N N . HIS A 1 162 ? -16.505 -1.553 32.087 1.00 92.88 162 HIS A N 1
ATOM 1390 C CA . HIS A 1 162 ? -17.599 -2.418 32.523 1.00 92.88 162 HIS A CA 1
ATOM 1391 C C . HIS A 1 162 ? -17.216 -3.340 33.683 1.00 92.88 162 HIS A C 1
ATOM 1393 O O . HIS A 1 162 ? -18.049 -3.606 34.552 1.00 92.88 162 HIS A O 1
ATOM 1399 N N . LEU A 1 163 ? -15.979 -3.836 33.709 1.00 96.38 163 LEU A N 1
ATOM 1400 C CA . LEU A 1 163 ? -15.483 -4.656 34.808 1.00 96.38 163 LEU A CA 1
ATOM 1401 C C . LEU A 1 163 ? -15.421 -3.855 36.113 1.00 96.38 163 LEU A C 1
ATOM 1403 O O . LEU A 1 163 ? -15.844 -4.359 37.153 1.00 96.38 163 LEU A O 1
ATOM 1407 N N . ASP A 1 164 ? -14.940 -2.616 36.059 1.00 97.12 164 ASP A N 1
ATOM 1408 C CA . ASP A 1 164 ? -14.841 -1.743 37.228 1.00 97.12 164 ASP A CA 1
ATOM 1409 C C . ASP A 1 164 ? -16.222 -1.302 37.732 1.00 97.12 164 ASP A C 1
ATOM 1411 O O . ASP A 1 164 ? -16.496 -1.394 38.930 1.00 97.12 164 ASP A O 1
ATOM 1415 N N . GLU A 1 165 ? -17.134 -0.925 36.827 1.00 96.50 165 GLU A N 1
ATOM 1416 C CA . GLU A 1 165 ? -18.539 -0.642 37.160 1.00 96.50 165 GLU A CA 1
ATOM 1417 C C . GLU A 1 165 ? -19.194 -1.844 37.853 1.00 96.50 165 GLU A C 1
ATOM 1419 O O . GLU A 1 165 ? -19.860 -1.698 38.880 1.00 96.50 165 GLU A O 1
ATOM 1424 N N . ARG A 1 166 ? -18.965 -3.055 37.332 1.00 97.06 166 ARG A N 1
ATOM 1425 C CA . ARG A 1 166 ? -19.502 -4.284 37.915 1.00 97.06 166 ARG A CA 1
ATOM 1426 C C . ARG A 1 166 ? -18.931 -4.560 39.307 1.00 97.06 166 ARG A C 1
ATOM 1428 O O . ARG A 1 166 ? -19.711 -4.852 40.210 1.00 97.06 166 ARG A O 1
ATOM 1435 N N . LYS A 1 167 ? -17.616 -4.430 39.503 1.00 98.06 167 LYS A N 1
ATOM 1436 C CA . LYS A 1 167 ? -16.981 -4.589 40.825 1.00 98.06 167 LYS A CA 1
ATOM 1437 C C . LYS A 1 167 ? -17.528 -3.587 41.838 1.00 98.06 167 LYS A C 1
ATOM 1439 O O . LYS A 1 167 ? -17.785 -3.951 42.982 1.00 98.06 167 LYS A O 1
ATOM 1444 N N . GLN A 1 168 ? -17.732 -2.334 41.429 1.00 98.12 168 GLN A N 1
ATOM 1445 C CA . GLN A 1 168 ? -18.289 -1.312 42.312 1.00 98.12 168 GLN A CA 1
ATOM 1446 C C . GLN A 1 168 ? -19.737 -1.629 42.704 1.00 98.12 168 GLN A C 1
ATOM 1448 O O . GLN A 1 168 ? -20.109 -1.461 43.863 1.00 98.12 168 GLN A O 1
ATOM 1453 N N . LEU A 1 169 ? -20.551 -2.117 41.763 1.00 98.19 169 LEU A N 1
ATOM 1454 C CA . LEU A 1 169 ? -21.915 -2.560 42.055 1.00 98.19 169 LEU A CA 1
ATOM 1455 C C . LEU A 1 169 ? -21.934 -3.770 42.996 1.00 98.19 169 LEU A C 1
ATOM 1457 O O . LEU A 1 169 ? -22.721 -3.780 43.938 1.00 98.19 169 LEU A O 1
ATOM 1461 N N . GLU A 1 170 ? -21.064 -4.757 42.775 1.00 97.94 170 GLU A N 1
ATOM 1462 C CA . GLU A 1 170 ? -20.918 -5.924 43.655 1.00 97.94 170 GLU A CA 1
ATOM 1463 C C . GLU A 1 170 ? -20.541 -5.493 45.083 1.00 97.94 170 GLU A C 1
ATOM 1465 O O . GLU A 1 170 ? -21.203 -5.910 46.034 1.00 97.94 170 GLU A O 1
ATOM 1470 N N . LYS A 1 171 ? -19.581 -4.571 45.230 1.00 98.12 171 LYS A N 1
ATOM 1471 C CA . LYS A 1 171 ? -19.203 -3.986 46.525 1.00 98.12 171 LYS A CA 1
ATOM 1472 C C . LYS A 1 171 ? -20.370 -3.257 47.202 1.00 98.12 171 LYS A C 1
ATOM 1474 O O . LYS A 1 171 ? -20.623 -3.473 48.381 1.00 98.12 171 LYS A O 1
ATOM 1479 N N . ASN A 1 172 ? -21.109 -2.424 46.469 1.00 98.44 172 ASN A N 1
ATOM 1480 C CA . ASN A 1 172 ? -22.259 -1.701 47.025 1.00 98.44 172 ASN A CA 1
ATOM 1481 C C . ASN A 1 172 ? -23.365 -2.663 47.502 1.00 98.44 172 ASN A C 1
ATOM 1483 O O . ASN A 1 172 ? -24.018 -2.413 48.515 1.00 98.44 172 ASN A O 1
ATOM 1487 N N . ILE A 1 173 ? -23.592 -3.763 46.771 1.00 98.44 173 ILE A N 1
ATOM 1488 C CA . ILE A 1 173 ? -24.545 -4.810 47.166 1.00 98.44 173 ILE A CA 1
ATOM 1489 C C . ILE A 1 173 ? -24.067 -5.506 48.443 1.00 98.44 173 ILE A C 1
ATOM 1491 O O . ILE A 1 173 ? -24.867 -5.713 49.352 1.00 98.44 173 ILE A O 1
ATOM 1495 N N . GLU A 1 174 ? -22.781 -5.845 48.527 1.00 98.38 174 GLU A N 1
ATOM 1496 C CA . GLU A 1 174 ? -22.180 -6.471 49.707 1.00 98.38 174 GLU A CA 1
ATOM 1497 C C . GLU A 1 174 ? -22.297 -5.579 50.950 1.00 98.38 174 GLU A C 1
ATOM 1499 O O . GLU A 1 174 ? -22.783 -6.029 51.987 1.00 98.38 174 GLU A O 1
ATOM 1504 N N . GLU A 1 175 ? -21.947 -4.296 50.834 1.00 98.31 175 GLU A N 1
ATOM 1505 C CA . GLU A 1 175 ? -22.085 -3.321 51.922 1.00 98.31 175 GLU A CA 1
ATOM 1506 C C . GLU A 1 175 ? -23.536 -3.225 52.407 1.00 98.31 175 GLU A C 1
ATOM 1508 O O . GLU A 1 175 ? -23.800 -3.270 53.612 1.00 98.31 175 GLU A O 1
ATOM 1513 N N . ARG A 1 176 ? -24.497 -3.175 51.476 1.00 98.31 176 ARG A N 1
ATOM 1514 C CA . ARG A 1 176 ? -25.921 -3.133 51.821 1.00 98.31 176 ARG A CA 1
ATOM 1515 C C . ARG A 1 176 ? -26.402 -4.424 52.484 1.00 98.31 176 ARG A C 1
ATOM 1517 O O . ARG A 1 176 ? -27.223 -4.359 53.397 1.00 98.31 176 ARG A O 1
ATOM 1524 N N . LEU A 1 177 ? -25.913 -5.585 52.049 1.00 98.44 177 LEU A N 1
ATOM 1525 C CA . LEU A 1 177 ? -26.231 -6.873 52.673 1.00 98.44 177 LEU A CA 1
ATOM 1526 C C . LEU A 1 177 ? -25.727 -6.930 54.118 1.00 98.44 177 LEU A C 1
ATOM 1528 O O . LEU A 1 177 ? -26.467 -7.358 55.002 1.00 98.44 177 LEU A O 1
ATOM 1532 N N . ILE A 1 178 ? -24.501 -6.465 54.370 1.00 98.31 178 ILE A N 1
ATOM 1533 C CA . ILE A 1 178 ? -23.927 -6.392 55.720 1.00 98.31 178 ILE A CA 1
ATOM 1534 C C . ILE A 1 178 ? -24.753 -5.452 56.605 1.00 98.31 178 ILE A C 1
ATOM 1536 O O . ILE A 1 178 ? -25.093 -5.810 57.732 1.00 98.31 178 ILE A O 1
ATOM 1540 N N . GLU A 1 179 ? -25.107 -4.267 56.099 1.00 98.19 179 GLU A N 1
ATOM 1541 C CA . GLU A 1 179 ? -25.916 -3.293 56.837 1.00 98.19 179 GLU A CA 1
ATOM 1542 C C . GLU A 1 179 ? -27.292 -3.860 57.214 1.00 98.19 179 GLU A C 1
ATOM 1544 O O . GLU A 1 179 ? -27.706 -3.758 58.370 1.00 98.19 179 GLU A O 1
ATOM 1549 N N . LEU A 1 180 ? -27.977 -4.505 56.264 1.00 98.31 180 LEU A N 1
ATOM 1550 C CA . LEU A 1 180 ? -29.281 -5.127 56.496 1.00 98.31 180 LEU A CA 1
ATOM 1551 C C . LEU A 1 180 ? -29.203 -6.278 57.503 1.00 98.31 180 LEU A C 1
ATOM 1553 O O . LEU A 1 180 ? -30.047 -6.364 58.392 1.00 98.31 180 LEU A O 1
ATOM 1557 N N . ASN A 1 181 ? -28.185 -7.138 57.404 1.00 97.88 181 ASN A N 1
ATOM 1558 C CA . ASN A 1 181 ? -27.988 -8.224 58.366 1.00 97.88 181 ASN A CA 1
ATOM 1559 C C . ASN A 1 181 ? -27.750 -7.681 59.778 1.00 97.88 181 ASN A C 1
ATOM 1561 O O . ASN A 1 181 ? -28.359 -8.161 60.729 1.00 97.88 181 ASN A O 1
ATOM 1565 N N . LYS A 1 182 ? -26.941 -6.625 59.914 1.00 98.00 182 LYS A N 1
ATOM 1566 C CA . LYS A 1 182 ? -26.708 -5.966 61.203 1.00 98.00 182 LYS A CA 1
ATOM 1567 C C . LYS A 1 182 ? -27.991 -5.369 61.788 1.00 98.00 182 LYS A C 1
ATOM 1569 O O . LYS A 1 182 ? -28.228 -5.506 62.984 1.00 98.00 182 LYS A O 1
ATOM 1574 N N . GLN A 1 183 ? -28.811 -4.708 60.970 1.00 98.38 183 GLN A N 1
ATOM 1575 C CA . GLN A 1 183 ? -30.106 -4.174 61.410 1.00 98.38 183 GLN A CA 1
ATOM 1576 C C . GLN A 1 183 ? -31.034 -5.296 61.886 1.00 98.38 183 GLN A C 1
ATOM 1578 O O . GLN A 1 183 ? -31.621 -5.190 62.958 1.00 98.38 183 GLN A O 1
ATOM 1583 N N . MET A 1 184 ? -31.094 -6.402 61.144 1.00 97.88 184 MET A N 1
ATOM 1584 C CA . MET A 1 184 ? -31.887 -7.574 61.516 1.00 97.88 184 MET A CA 1
ATOM 1585 C C . MET A 1 184 ? -31.417 -8.198 62.837 1.00 97.88 184 MET A C 1
ATOM 1587 O O . MET A 1 184 ? -32.240 -8.536 63.685 1.00 97.88 184 MET A O 1
ATOM 1591 N N . GLU A 1 185 ? -30.103 -8.319 63.047 1.00 98.06 185 GLU A N 1
ATOM 1592 C CA . GLU A 1 185 ? -29.532 -8.782 64.317 1.00 98.06 185 GLU A CA 1
ATOM 1593 C C . GLU A 1 185 ? -29.895 -7.841 65.472 1.00 98.06 185 GLU A C 1
ATOM 1595 O O . GLU A 1 185 ? -30.314 -8.301 66.534 1.00 98.06 185 GLU A O 1
ATOM 1600 N N . GLN A 1 186 ? -29.799 -6.525 65.264 1.00 97.62 186 GLN A N 1
ATOM 1601 C CA . GLN A 1 186 ? -30.181 -5.524 66.263 1.00 97.62 186 GLN A CA 1
ATOM 1602 C C . GLN A 1 186 ? -31.668 -5.619 66.628 1.00 97.62 186 GLN A C 1
ATOM 1604 O O . GLN A 1 186 ? -31.998 -5.701 67.811 1.00 97.62 186 GLN A O 1
ATOM 1609 N N . GLU A 1 187 ? -32.563 -5.683 65.642 1.00 97.81 187 GLU A N 1
ATOM 1610 C CA . GLU A 1 187 ? -34.002 -5.862 65.870 1.00 97.81 187 GLU A CA 1
ATOM 1611 C C . GLU A 1 187 ? -34.304 -7.170 66.614 1.00 97.81 187 GLU A C 1
ATOM 1613 O O . GLU A 1 187 ? -35.092 -7.180 67.562 1.00 97.81 187 GLU A O 1
ATOM 1618 N N . LEU A 1 188 ? -33.629 -8.266 66.250 1.00 98.00 188 LEU A N 1
ATOM 1619 C CA . LEU A 1 188 ? -33.779 -9.555 66.921 1.00 98.00 188 LEU A CA 1
ATOM 1620 C C . LEU A 1 188 ? -33.315 -9.498 68.384 1.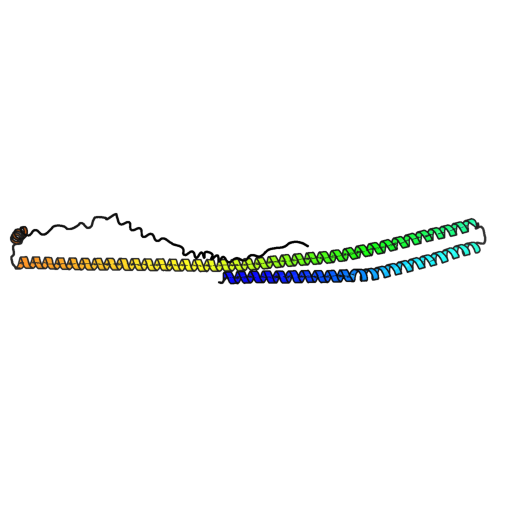00 98.00 188 LEU A C 1
ATOM 1622 O O . LEU A 1 188 ? -33.968 -10.070 69.262 1.00 98.00 188 LEU A O 1
ATOM 1626 N N . THR A 1 189 ? -32.199 -8.822 68.667 1.00 97.81 189 THR A N 1
ATOM 1627 C CA . THR A 1 189 ? -31.719 -8.635 70.047 1.00 97.81 189 THR A CA 1
ATOM 1628 C C . THR A 1 189 ? -32.690 -7.791 70.869 1.00 97.81 189 THR A C 1
ATOM 1630 O O . THR A 1 189 ? -33.112 -8.243 71.933 1.00 97.81 189 THR A O 1
ATOM 1633 N N . ALA A 1 190 ? -33.139 -6.644 70.349 1.00 97.44 190 ALA A N 1
ATOM 1634 C CA . ALA A 1 190 ? -34.105 -5.773 71.015 1.00 97.44 190 ALA A CA 1
ATOM 1635 C C . ALA A 1 190 ? -35.431 -6.497 71.306 1.00 97.44 190 ALA A C 1
ATOM 1637 O O . ALA A 1 190 ? -35.951 -6.432 72.420 1.00 97.44 190 ALA A O 1
ATOM 1638 N N . TYR A 1 191 ? -35.937 -7.274 70.343 1.00 98.00 191 TYR A N 1
ATOM 1639 C CA . TYR A 1 191 ? -37.133 -8.094 70.527 1.00 98.00 191 TYR A CA 1
ATOM 1640 C C . TYR A 1 191 ? -36.969 -9.128 71.654 1.00 98.00 191 TYR A C 1
ATOM 1642 O O . TYR A 1 191 ? -37.865 -9.304 72.484 1.00 98.00 191 TYR A O 1
ATOM 1650 N N . ASN A 1 192 ? -35.822 -9.813 71.717 1.00 97.44 192 ASN A N 1
ATOM 1651 C CA . ASN A 1 192 ? -35.546 -10.782 72.778 1.00 97.44 192 ASN A CA 1
ATOM 1652 C C . ASN A 1 192 ? -35.407 -10.119 74.155 1.00 97.44 192 ASN A C 1
ATOM 1654 O O . ASN A 1 192 ? -35.879 -10.684 75.148 1.00 97.44 192 ASN A O 1
ATOM 1658 N N . GLU A 1 193 ? -34.799 -8.934 74.228 1.00 97.44 193 GLU A N 1
ATOM 1659 C CA . GLU A 1 193 ? -34.734 -8.144 75.459 1.00 97.44 193 GLU A CA 1
ATOM 1660 C C . GLU A 1 193 ? -36.132 -7.765 75.951 1.00 97.44 193 GLU A C 1
ATOM 1662 O O . GLU A 1 193 ? -36.454 -8.010 77.114 1.00 97.44 193 GLU A O 1
ATOM 1667 N N . ASP A 1 194 ? -36.992 -7.242 75.076 1.00 97.62 194 ASP A N 1
ATOM 1668 C CA . ASP A 1 194 ? -38.362 -6.864 75.432 1.00 97.62 194 ASP A CA 1
ATOM 1669 C C . ASP A 1 194 ? -39.199 -8.067 75.862 1.00 97.62 194 ASP A C 1
ATOM 1671 O O . ASP A 1 194 ? -39.905 -8.003 76.873 1.00 97.62 194 ASP A O 1
ATOM 1675 N N . ARG A 1 195 ? -39.073 -9.200 75.164 1.00 97.69 195 ARG A N 1
ATOM 1676 C CA . ARG A 1 195 ? -39.707 -10.461 75.571 1.00 97.69 195 ARG A CA 1
ATOM 1677 C C . ARG A 1 195 ? -39.258 -10.885 76.974 1.00 97.69 195 ARG A C 1
ATOM 1679 O O . ARG A 1 195 ? -40.085 -11.294 77.787 1.00 97.69 195 ARG A O 1
ATOM 1686 N N . THR A 1 196 ? -37.965 -10.759 77.273 1.00 97.44 196 THR A N 1
ATOM 1687 C CA . THR A 1 196 ? -37.392 -11.111 78.583 1.00 97.44 196 THR A CA 1
ATOM 1688 C C . THR A 1 196 ? -37.865 -10.154 79.679 1.00 97.44 196 THR A C 1
ATOM 1690 O O . THR A 1 196 ? -38.242 -10.603 80.761 1.00 97.44 196 THR A O 1
ATOM 1693 N N . ARG A 1 197 ? -37.925 -8.844 79.400 1.00 97.31 197 ARG A N 1
ATOM 1694 C CA . ARG A 1 197 ? -38.474 -7.832 80.321 1.00 97.31 197 ARG A CA 1
ATOM 1695 C C . ARG A 1 197 ? -39.940 -8.105 80.640 1.00 97.31 197 ARG A C 1
ATOM 1697 O O . ARG A 1 197 ? -40.315 -8.094 81.809 1.00 97.31 197 ARG A O 1
ATOM 1704 N N . GLN A 1 198 ? -40.762 -8.381 79.627 1.00 96.94 198 GLN A N 1
ATOM 1705 C CA . GLN A 1 198 ? -42.177 -8.706 79.831 1.00 96.94 198 GLN A CA 1
ATOM 1706 C C . GLN A 1 198 ? -42.353 -9.967 80.680 1.00 96.94 198 GLN A C 1
ATOM 1708 O O . GLN A 1 198 ? -43.156 -9.972 81.612 1.00 96.94 198 GLN A O 1
ATOM 1713 N N . PHE A 1 199 ? -41.565 -11.010 80.413 1.00 96.94 199 PHE A N 1
ATOM 1714 C CA . PHE A 1 199 ? -41.571 -12.225 81.224 1.00 96.94 199 PHE A CA 1
ATOM 1715 C C . PHE A 1 199 ? -41.174 -11.949 82.685 1.00 96.94 199 PHE A C 1
ATOM 1717 O O . PHE A 1 199 ? -41.853 -12.400 83.605 1.00 96.94 199 PHE A O 1
ATOM 1724 N N . ALA A 1 200 ? -40.137 -11.138 82.916 1.00 96.56 200 ALA A N 1
ATOM 1725 C CA . ALA A 1 200 ? -39.720 -10.742 84.260 1.00 96.56 200 ALA A CA 1
ATOM 1726 C C . ALA A 1 200 ? -40.799 -9.931 85.002 1.00 96.56 200 ALA A C 1
ATOM 1728 O O . ALA A 1 200 ? -41.039 -10.171 86.184 1.00 96.56 200 ALA A O 1
ATOM 1729 N N . LEU A 1 201 ? -41.489 -9.009 84.319 1.00 97.00 201 LEU A N 1
ATOM 1730 C CA . LEU A 1 201 ? -42.603 -8.248 84.897 1.00 97.00 201 LEU A CA 1
ATOM 1731 C C . LEU A 1 201 ? -43.782 -9.149 85.285 1.00 97.00 201 LEU A C 1
ATOM 1733 O O . LEU A 1 201 ? -44.394 -8.929 86.331 1.00 97.00 201 LEU A O 1
ATOM 1737 N N . LEU A 1 202 ? -44.089 -10.164 84.472 1.00 96.69 202 LEU A N 1
ATOM 1738 C CA . LEU A 1 202 ? -45.111 -11.164 84.790 1.00 96.69 202 LEU A CA 1
ATOM 1739 C C . LEU A 1 202 ? -44.728 -11.986 86.024 1.00 96.69 202 LEU A C 1
ATOM 1741 O O . LEU A 1 202 ? -45.553 -12.126 86.924 1.00 96.69 202 LEU A O 1
ATOM 1745 N N . LEU A 1 203 ? -43.480 -12.458 86.110 1.00 96.00 203 LEU A N 1
ATOM 1746 C CA . LEU A 1 203 ? -42.981 -13.180 87.287 1.00 96.00 203 LEU A CA 1
ATOM 1747 C C . LEU A 1 203 ? -43.010 -12.317 88.553 1.00 96.00 203 LEU A C 1
ATOM 1749 O O . LEU A 1 203 ? -43.415 -12.777 89.615 1.00 96.00 203 LEU A O 1
ATOM 1753 N N . GLU A 1 204 ? -42.611 -11.051 88.450 1.00 96.00 204 GLU A N 1
ATOM 1754 C CA . GLU A 1 204 ? -42.656 -10.102 89.562 1.00 96.00 204 GLU A CA 1
ATOM 1755 C C . GLU A 1 204 ? -44.096 -9.862 90.040 1.00 96.00 204 GLU A C 1
ATOM 1757 O O . GLU A 1 204 ? -44.354 -9.805 91.243 1.00 96.00 204 GLU A O 1
ATOM 1762 N N . LYS A 1 205 ? -45.046 -9.742 89.104 1.00 96.44 205 LYS A N 1
ATOM 1763 C CA . LYS A 1 205 ? -46.472 -9.623 89.422 1.00 96.44 205 LYS A CA 1
ATOM 1764 C C . LYS A 1 205 ? -46.977 -10.876 90.138 1.00 96.44 205 LYS A C 1
ATOM 1766 O O . LYS A 1 205 ? -47.577 -10.740 91.198 1.00 96.44 205 LYS A O 1
ATOM 1771 N N . GLN A 1 206 ? -46.669 -12.064 89.612 1.00 94.75 206 GLN A N 1
ATOM 1772 C CA . GLN A 1 206 ? -47.012 -13.339 90.248 1.00 94.75 206 GLN A CA 1
ATOM 1773 C C . GLN A 1 206 ? -46.413 -13.446 91.655 1.00 94.75 206 GLN A C 1
ATOM 1775 O O . GLN A 1 206 ? -47.106 -13.853 92.580 1.00 94.75 206 GLN A O 1
ATOM 1780 N N . ARG A 1 207 ? -45.159 -13.016 91.864 1.00 94.25 207 ARG A N 1
ATOM 1781 C CA . ARG A 1 207 ? -44.536 -13.009 93.198 1.00 94.25 207 ARG A CA 1
ATOM 1782 C C . ARG A 1 207 ? -45.266 -12.079 94.166 1.00 94.25 207 ARG A C 1
ATOM 1784 O O . ARG A 1 207 ? -45.481 -12.454 95.312 1.00 94.25 207 ARG A O 1
ATOM 1791 N N . ARG A 1 208 ? -45.651 -10.878 93.720 1.00 94.69 208 ARG A N 1
ATOM 1792 C CA . ARG A 1 208 ? -46.425 -9.932 94.540 1.00 94.69 208 ARG A CA 1
ATOM 1793 C C . ARG A 1 208 ? -47.812 -10.466 94.884 1.00 94.69 208 ARG A C 1
ATOM 1795 O O . ARG A 1 208 ? -48.218 -10.339 96.031 1.00 94.69 208 ARG A O 1
ATOM 1802 N N . GLU A 1 209 ? -48.499 -11.077 93.922 1.00 94.06 209 GLU A N 1
ATOM 1803 C CA . GLU A 1 209 ? -49.787 -11.744 94.143 1.00 94.06 209 GLU A CA 1
ATOM 1804 C C . GLU A 1 209 ? -49.646 -12.882 95.170 1.00 94.06 209 GLU A C 1
ATOM 1806 O O . GLU A 1 209 ? -50.431 -12.940 96.110 1.00 94.06 209 GLU A O 1
ATOM 1811 N N . LEU A 1 210 ? -48.600 -13.715 95.073 1.00 91.25 210 LEU A N 1
ATOM 1812 C CA . LEU A 1 210 ? -48.312 -14.760 96.066 1.00 91.25 210 LEU A CA 1
ATOM 1813 C C . LEU A 1 210 ? -48.031 -14.189 97.463 1.00 91.25 210 LEU A C 1
ATOM 1815 O O . LEU A 1 210 ? -48.640 -14.629 98.429 1.00 91.25 210 LEU A O 1
ATOM 1819 N N . SER A 1 211 ? -47.173 -13.170 97.588 1.00 91.06 211 SER A N 1
ATOM 1820 C CA . SER A 1 211 ? -46.903 -12.541 98.892 1.00 91.06 211 SER A CA 1
ATOM 1821 C C . SER A 1 211 ? -48.139 -11.871 99.495 1.00 91.06 211 SER A C 1
ATOM 1823 O O . SER A 1 211 ? -48.297 -11.854 100.715 1.00 91.06 211 SER A O 1
ATOM 1825 N N . GLN A 1 212 ? -49.019 -11.314 98.658 1.00 91.44 212 GLN A N 1
ATOM 1826 C CA . GLN A 1 212 ? -50.299 -10.787 99.110 1.00 91.44 212 GLN A CA 1
ATOM 1827 C C . GLN A 1 212 ? -51.185 -11.916 99.650 1.00 91.44 212 GLN A C 1
ATOM 1829 O O . GLN A 1 212 ? -51.681 -11.784 100.767 1.00 91.44 212 GLN A O 1
ATOM 1834 N N . ILE A 1 213 ? -51.308 -13.034 98.925 1.00 88.38 213 ILE A N 1
ATOM 1835 C CA . ILE A 1 213 ? -52.030 -14.230 99.386 1.00 88.38 213 ILE A CA 1
ATOM 1836 C C . ILE A 1 213 ? -51.469 -14.716 100.732 1.00 88.38 213 ILE A C 1
ATOM 1838 O O . ILE A 1 213 ? -52.238 -14.912 101.668 1.00 88.38 213 ILE A O 1
ATOM 1842 N N . ASP A 1 214 ? -50.147 -14.828 100.881 1.00 87.31 214 ASP A N 1
ATOM 1843 C CA . ASP A 1 214 ? -49.508 -15.243 102.141 1.00 87.31 214 ASP A CA 1
ATOM 1844 C C . ASP A 1 214 ? -49.827 -14.282 103.300 1.00 87.31 214 ASP A C 1
ATOM 1846 O O . ASP A 1 214 ? -50.098 -14.699 104.434 1.00 87.31 214 ASP A O 1
ATOM 1850 N N . SER A 1 215 ? -49.824 -12.973 103.024 1.00 86.25 215 SER A N 1
ATOM 1851 C CA . SER A 1 215 ? -50.194 -11.960 104.015 1.00 86.25 215 SER A CA 1
ATOM 1852 C C . SER A 1 215 ? -51.672 -12.046 104.396 1.00 86.25 215 SER A C 1
ATOM 1854 O O . SER A 1 215 ? -51.997 -11.952 105.578 1.00 86.25 215 SER A O 1
ATOM 1856 N N . GLU A 1 216 ? -52.565 -12.293 103.438 1.00 85.50 216 GLU A N 1
ATOM 1857 C CA . GLU A 1 216 ? -53.995 -12.487 103.673 1.00 85.50 216 GLU A CA 1
ATOM 1858 C C . GLU A 1 216 ? -54.234 -13.755 104.506 1.00 85.50 216 GLU A C 1
ATOM 1860 O O . GLU A 1 216 ? -54.913 -13.675 105.525 1.00 85.50 216 GLU A O 1
ATOM 1865 N N . ILE A 1 217 ? -53.590 -14.881 104.178 1.00 80.31 217 ILE A N 1
ATOM 1866 C CA . ILE A 1 217 ? -53.611 -16.128 104.970 1.00 80.31 217 ILE A CA 1
ATOM 1867 C C . ILE A 1 217 ? -53.216 -15.857 106.427 1.00 80.31 217 ILE A C 1
ATOM 1869 O O . ILE A 1 217 ? -53.926 -16.258 107.353 1.00 80.31 217 ILE A O 1
ATOM 1873 N N . THR A 1 218 ? -52.117 -15.125 106.631 1.00 78.69 218 THR A N 1
ATOM 1874 C CA . THR A 1 218 ? -51.629 -14.753 107.967 1.00 78.69 218 THR A CA 1
ATOM 1875 C C . THR A 1 218 ? -52.629 -13.852 108.698 1.00 78.69 218 THR A C 1
ATOM 1877 O O . THR A 1 218 ? -52.895 -14.046 109.882 1.00 78.69 218 THR A O 1
ATOM 1880 N N . THR A 1 219 ? -53.216 -12.880 107.994 1.00 82.50 219 THR A N 1
ATOM 1881 C CA . THR A 1 219 ? -54.166 -11.907 108.559 1.00 82.50 219 THR A CA 1
ATOM 1882 C C . THR A 1 219 ? -55.497 -12.559 108.935 1.00 82.50 219 THR A C 1
ATOM 1884 O O . THR A 1 219 ? -56.067 -12.241 109.975 1.00 82.50 219 THR A O 1
ATOM 1887 N N . PHE A 1 220 ? -55.979 -13.504 108.126 1.00 77.38 220 PHE A N 1
ATOM 1888 C CA . PHE A 1 220 ? -57.183 -14.286 108.404 1.00 77.38 220 PHE A CA 1
ATOM 1889 C C . PHE A 1 220 ? -56.946 -15.424 109.412 1.00 77.38 220 PHE A C 1
ATOM 1891 O O . PHE A 1 220 ? -57.888 -16.143 109.739 1.00 77.38 220 PHE A O 1
ATOM 1898 N N . GLY A 1 221 ? -55.719 -15.586 109.929 1.00 65.69 221 GLY A N 1
ATOM 1899 C CA . GLY A 1 221 ? -55.381 -16.619 110.911 1.00 65.69 221 GLY A CA 1
ATOM 1900 C C . GLY A 1 221 ? -55.552 -18.041 110.374 1.00 65.69 221 GLY A C 1
ATOM 1901 O O . GLY A 1 221 ? -55.774 -18.968 111.152 1.00 65.69 221 GLY A O 1
ATOM 1902 N N . ILE A 1 222 ? -55.488 -18.209 109.050 1.00 62.75 222 ILE A N 1
ATOM 1903 C CA . ILE A 1 222 ? -55.644 -19.502 108.388 1.00 62.75 222 ILE A CA 1
ATOM 1904 C C . ILE A 1 222 ? -54.349 -20.285 108.614 1.00 62.75 222 ILE A C 1
ATOM 1906 O O . ILE A 1 222 ? -53.286 -19.909 108.120 1.00 62.75 222 ILE A O 1
ATOM 1910 N N . ASN A 1 223 ? -54.423 -21.377 109.379 1.00 61.28 223 ASN A N 1
ATOM 1911 C CA . ASN A 1 223 ? -53.287 -22.273 109.568 1.00 61.28 223 ASN A CA 1
ATOM 1912 C C . ASN A 1 223 ? -52.970 -22.961 108.236 1.00 61.28 223 ASN A C 1
ATOM 1914 O O . ASN A 1 223 ? -53.753 -23.764 107.734 1.00 61.28 223 ASN A O 1
ATOM 1918 N N . VAL A 1 224 ? -51.801 -22.656 107.668 1.00 63.88 224 VAL A N 1
ATOM 1919 C CA . VAL A 1 224 ? -51.328 -23.207 106.384 1.00 63.88 224 VAL A CA 1
ATOM 1920 C C . VAL A 1 224 ? -51.325 -24.742 106.383 1.00 63.88 224 VAL A C 1
ATOM 1922 O O . VAL A 1 224 ? -51.561 -25.350 105.344 1.00 63.88 224 VAL A O 1
ATOM 1925 N N . ALA A 1 225 ? -51.117 -25.368 107.547 1.00 64.94 225 ALA A N 1
ATOM 1926 C CA . ALA A 1 225 ? -51.203 -26.816 107.721 1.00 64.94 225 ALA A CA 1
ATOM 1927 C C . ALA A 1 225 ? -52.630 -27.366 107.500 1.00 64.94 225 ALA A C 1
ATOM 1929 O O . ALA A 1 225 ? -52.776 -28.328 106.753 1.00 64.94 225 ALA A O 1
ATOM 1930 N N . ASP A 1 226 ? -53.666 -26.709 108.041 1.00 61.69 226 ASP A N 1
ATOM 1931 C CA . ASP A 1 226 ? -55.075 -27.123 107.893 1.00 61.69 226 ASP A CA 1
ATOM 1932 C C . ASP A 1 226 ? -55.586 -26.901 106.452 1.00 61.69 226 ASP A C 1
ATOM 1934 O O . ASP A 1 226 ? -56.371 -27.686 105.919 1.00 61.69 226 ASP A O 1
ATOM 1938 N N . LEU A 1 227 ? -55.114 -25.842 105.778 1.00 63.44 227 LEU A N 1
ATOM 1939 C CA . LEU A 1 227 ? -55.441 -25.572 104.372 1.00 63.44 227 LEU A CA 1
ATOM 1940 C C . LEU A 1 227 ? -54.740 -26.554 103.417 1.00 63.44 227 LEU A C 1
ATOM 1942 O O . LEU A 1 227 ? -55.347 -27.002 102.447 1.00 63.44 227 LEU A O 1
ATOM 1946 N N . ALA A 1 228 ? -53.478 -26.910 103.684 1.00 62.72 228 ALA A N 1
ATOM 1947 C CA . ALA A 1 228 ? -52.738 -27.898 102.897 1.00 62.72 228 ALA A CA 1
ATOM 1948 C C . ALA A 1 228 ? -53.319 -29.316 103.049 1.00 62.72 228 ALA A C 1
ATOM 1950 O O . ALA A 1 228 ? -53.361 -30.058 102.068 1.00 62.72 228 ALA A O 1
ATOM 1951 N N . GLU A 1 229 ? -53.815 -29.665 104.240 1.00 57.69 229 GLU A N 1
ATOM 1952 C CA . GLU A 1 229 ? -54.542 -30.914 104.502 1.00 57.69 229 GLU A CA 1
ATOM 1953 C C . GLU A 1 229 ? -55.908 -30.929 103.780 1.00 57.69 229 GLU A C 1
ATOM 1955 O O . GLU A 1 229 ? -56.274 -31.934 103.179 1.00 57.69 229 GLU A O 1
ATOM 1960 N N . SER A 1 230 ? -56.604 -29.784 103.688 1.00 58.59 230 SER A N 1
ATOM 1961 C CA . SER A 1 230 ? -57.815 -29.618 102.859 1.00 58.59 230 SER A CA 1
ATOM 1962 C C . SER A 1 230 ? -57.552 -29.625 101.341 1.00 58.59 230 SER A C 1
ATOM 1964 O O . SER A 1 230 ? -58.446 -29.987 100.574 1.00 58.59 230 SER A O 1
ATOM 1966 N N . MET A 1 231 ? -56.376 -29.188 100.878 1.00 57.12 231 MET A N 1
ATOM 1967 C CA . MET A 1 231 ? -56.018 -29.145 99.451 1.00 57.12 231 MET A CA 1
ATOM 1968 C C . MET A 1 231 ? -55.449 -30.466 98.920 1.00 57.12 231 MET A C 1
ATOM 1970 O O . MET A 1 231 ? -55.400 -30.646 97.703 1.00 57.12 231 MET A O 1
ATOM 1974 N N . GLN A 1 232 ? -55.051 -31.402 99.786 1.00 53.03 232 GLN A N 1
ATOM 1975 C CA . GLN A 1 232 ? -54.638 -32.752 99.379 1.00 53.03 232 GLN A CA 1
ATOM 1976 C C . GLN A 1 232 ? -55.771 -33.554 98.716 1.00 53.03 232 GLN A C 1
ATOM 1978 O O . GLN A 1 232 ? -55.485 -34.460 97.934 1.00 53.03 232 GLN A O 1
ATOM 1983 N N . ASP A 1 233 ? -57.028 -33.147 98.912 1.00 51.44 233 ASP A N 1
ATOM 1984 C CA . ASP A 1 233 ? -58.193 -33.691 98.203 1.00 51.44 233 ASP A CA 1
ATOM 1985 C C . ASP A 1 233 ? -58.424 -33.065 96.808 1.00 51.44 233 ASP A C 1
ATOM 1987 O O . ASP A 1 233 ? -59.309 -33.497 96.065 1.00 51.44 233 ASP A O 1
ATOM 1991 N N . ILE A 1 234 ? -57.618 -32.074 96.395 1.00 55.19 234 ILE A N 1
ATOM 1992 C CA . ILE A 1 234 ? -57.685 -31.461 95.060 1.00 55.19 234 ILE A CA 1
ATOM 1993 C C . ILE A 1 234 ? -56.472 -31.909 94.237 1.00 55.19 234 ILE A C 1
ATOM 1995 O O . ILE A 1 234 ? -55.396 -31.313 94.267 1.00 55.19 234 ILE A O 1
ATOM 1999 N N . HIS A 1 235 ? -56.665 -32.958 93.435 1.00 51.50 235 HIS A N 1
ATOM 2000 C CA . HIS A 1 235 ? -55.728 -33.372 92.391 1.00 51.50 235 HIS A CA 1
ATOM 2001 C C . HIS A 1 235 ? -55.534 -32.256 91.347 1.00 51.50 235 HIS A C 1
ATOM 2003 O O . HIS A 1 235 ? -56.277 -32.179 90.367 1.00 51.50 235 HIS A O 1
ATOM 2009 N N . PHE A 1 236 ? -54.509 -31.417 91.514 1.00 44.47 236 PHE A N 1
ATOM 2010 C CA . PHE A 1 236 ? -54.042 -30.506 90.470 1.00 44.47 236 PHE A CA 1
ATOM 2011 C C . PHE A 1 236 ? -52.695 -30.982 89.914 1.00 44.47 236 PHE A C 1
ATOM 2013 O O . PHE A 1 236 ? -51.722 -31.178 90.638 1.00 44.47 236 PHE A O 1
ATOM 2020 N N . PHE A 1 237 ? -52.688 -31.225 88.606 1.00 40.56 237 PHE A N 1
ATOM 2021 C CA . PHE A 1 237 ? -51.615 -31.820 87.813 1.00 40.56 237 PHE A CA 1
ATOM 2022 C C . PHE A 1 237 ? -50.255 -31.134 88.036 1.00 40.56 237 PHE A C 1
ATOM 2024 O O . PHE A 1 237 ? -50.034 -29.994 87.625 1.00 40.56 237 PHE A O 1
ATOM 2031 N N . THR A 1 238 ? -49.306 -31.861 88.618 1.00 44.56 238 THR A N 1
ATOM 2032 C CA . THR A 1 238 ? -47.878 -31.551 88.558 1.00 44.56 238 THR A CA 1
ATOM 2033 C C . THR A 1 238 ? -47.334 -31.956 87.188 1.00 44.56 238 THR A C 1
ATOM 2035 O O . THR A 1 238 ? -47.044 -33.120 86.929 1.00 44.56 238 THR A O 1
ATOM 2038 N N . ALA A 1 239 ? -47.173 -30.986 86.292 1.00 39.97 239 ALA A N 1
ATOM 2039 C CA . ALA A 1 239 ? -46.295 -31.118 85.134 1.00 39.97 239 ALA A CA 1
ATOM 2040 C C . ALA A 1 239 ? -45.715 -29.744 84.783 1.00 39.97 239 ALA A C 1
ATOM 2042 O O . ALA A 1 239 ? -46.297 -28.981 84.019 1.00 39.97 239 ALA A O 1
ATOM 2043 N N . ILE A 1 240 ? -44.556 -29.429 85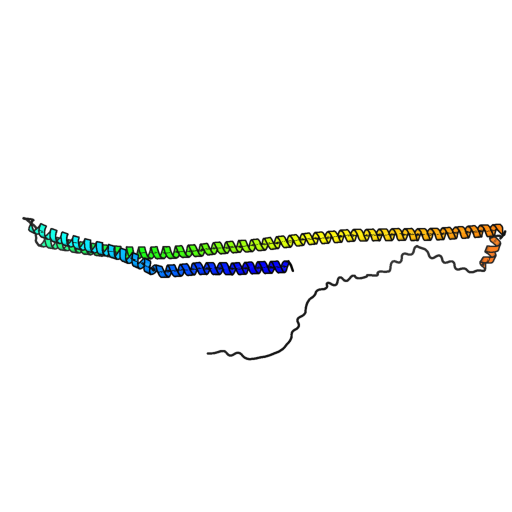.360 1.00 44.03 240 ILE A N 1
ATOM 2044 C CA . ILE A 1 240 ? -43.637 -28.443 84.788 1.00 44.03 240 ILE A CA 1
ATOM 2045 C C . ILE A 1 240 ? -42.868 -29.196 83.693 1.00 44.03 240 ILE A C 1
ATOM 2047 O O . ILE A 1 240 ? -42.120 -30.112 84.041 1.00 44.03 240 ILE A O 1
ATOM 2051 N N . PRO A 1 241 ? -43.028 -28.887 82.392 1.00 43.44 241 PRO A N 1
ATOM 2052 C CA . PRO A 1 241 ? -42.108 -29.395 81.399 1.00 43.44 241 PRO A CA 1
ATOM 2053 C C . PRO A 1 241 ? -40.814 -28.581 81.468 1.00 43.44 241 PRO A C 1
ATOM 2055 O O . PRO A 1 241 ? -40.797 -27.354 81.371 1.00 43.44 241 PRO A O 1
ATOM 2058 N N . ASP A 1 242 ? -39.743 -29.329 81.674 1.00 37.25 242 ASP A N 1
ATOM 2059 C CA . ASP A 1 242 ? -38.339 -28.955 81.653 1.00 37.25 242 ASP A CA 1
ATOM 2060 C C . ASP A 1 242 ? -37.972 -28.116 80.409 1.00 37.25 242 ASP A C 1
ATOM 2062 O O . ASP A 1 242 ? -38.186 -28.533 79.269 1.00 37.25 242 ASP A O 1
ATOM 2066 N N . VAL A 1 243 ? -37.373 -26.936 80.612 1.00 49.41 243 VAL A N 1
ATOM 2067 C CA . VAL A 1 243 ? -36.792 -26.089 79.546 1.00 49.41 243 VAL A CA 1
ATOM 2068 C C . VAL A 1 243 ? -35.379 -26.585 79.201 1.00 49.41 243 VAL A C 1
ATOM 2070 O O . VAL A 1 243 ? -34.446 -25.811 79.034 1.00 49.41 243 VAL A O 1
ATOM 2073 N N . ASN A 1 244 ? -35.201 -27.900 79.085 1.00 42.41 244 ASN A N 1
ATOM 2074 C CA . ASN A 1 244 ? -33.984 -28.531 78.577 1.00 42.41 244 ASN A CA 1
ATOM 2075 C C . ASN A 1 244 ? -34.316 -29.839 77.854 1.00 42.41 244 ASN A C 1
ATOM 2077 O O . ASN A 1 244 ? -33.897 -30.931 78.220 1.00 42.41 244 ASN A O 1
ATOM 2081 N N . THR A 1 245 ? -35.049 -29.738 76.750 1.00 40.75 245 THR A N 1
ATOM 2082 C CA . THR A 1 245 ? -34.972 -30.755 75.699 1.00 40.75 245 THR A CA 1
ATOM 2083 C C . THR A 1 245 ? -34.724 -30.051 74.380 1.00 40.75 245 THR A C 1
ATOM 2085 O O . THR A 1 245 ? -35.601 -29.397 73.824 1.00 40.75 245 THR A O 1
ATOM 2088 N N . SER A 1 246 ? -33.491 -30.177 73.897 1.00 42.06 246 SER A N 1
ATOM 2089 C CA . SER A 1 246 ? -33.128 -29.903 72.513 1.00 42.06 246 SER A CA 1
ATOM 2090 C C . SER A 1 246 ? -34.006 -30.745 71.580 1.00 42.06 246 SER A C 1
ATOM 2092 O O . SER A 1 246 ? -33.926 -31.975 71.642 1.00 42.06 246 SER A O 1
ATOM 2094 N N . PRO A 1 247 ? -34.807 -30.148 70.678 1.00 43.28 247 PRO A N 1
ATOM 2095 C CA . PRO A 1 247 ? -35.319 -30.860 69.532 1.00 43.28 247 PRO A CA 1
ATOM 2096 C C . PRO A 1 247 ? -34.309 -30.678 68.398 1.00 43.28 247 PRO A C 1
ATOM 2098 O O . PRO A 1 247 ? -34.482 -29.861 67.491 1.00 43.28 247 PRO A O 1
ATOM 2101 N N . ASN A 1 248 ? -33.260 -31.498 68.417 1.00 47.66 248 ASN A N 1
ATOM 2102 C CA . ASN A 1 248 ? -32.672 -31.957 67.166 1.00 47.66 248 ASN A CA 1
ATOM 2103 C C . ASN A 1 248 ? -33.770 -32.719 66.415 1.00 47.66 248 ASN A C 1
ATOM 2105 O O . ASN A 1 248 ? -33.997 -33.890 66.698 1.00 47.66 248 ASN A O 1
ATOM 2109 N N . ASN A 1 249 ? -34.509 -32.012 65.553 1.00 50.19 249 ASN A N 1
ATOM 2110 C CA . ASN A 1 249 ? -35.108 -32.476 64.293 1.00 50.19 249 ASN A CA 1
ATOM 2111 C C . ASN A 1 249 ? -36.198 -31.502 63.813 1.00 50.19 249 ASN A C 1
ATOM 2113 O O . ASN A 1 249 ? -37.392 -31.777 63.893 1.00 50.19 249 ASN A O 1
ATOM 2117 N N . ARG A 1 250 ? -35.774 -30.387 63.212 1.00 38.44 250 ARG A N 1
ATOM 2118 C CA . ARG A 1 250 ? -36.447 -29.833 62.027 1.00 38.44 250 ARG A CA 1
ATOM 2119 C C . ARG A 1 250 ? -35.387 -29.384 61.031 1.00 38.44 250 ARG A C 1
ATOM 2121 O O . ARG A 1 250 ? -35.055 -28.211 60.913 1.00 38.44 250 ARG A O 1
ATOM 2128 N N . ALA A 1 251 ? -34.870 -30.363 60.297 1.00 41.50 251 ALA A N 1
ATOM 2129 C CA . ALA A 1 251 ? -34.333 -30.128 58.971 1.00 41.50 251 ALA A CA 1
ATOM 2130 C C . ALA A 1 251 ? -35.489 -29.665 58.067 1.00 41.50 251 ALA A C 1
ATOM 2132 O O . ALA A 1 251 ? -36.153 -30.473 57.426 1.00 41.50 251 ALA A O 1
ATOM 2133 N N . SER A 1 252 ? -35.745 -28.359 58.035 1.00 42.06 252 SER A N 1
ATOM 2134 C CA . SER A 1 252 ? -36.442 -27.728 56.915 1.00 42.06 252 SER A CA 1
ATOM 2135 C C . SER A 1 252 ? -35.381 -27.164 55.985 1.00 42.06 252 SER A C 1
ATOM 2137 O O . SER A 1 252 ? -35.005 -25.998 56.058 1.00 42.06 252 SER A O 1
ATOM 2139 N N . MET A 1 253 ? -34.879 -28.039 55.116 1.00 40.81 253 MET A N 1
ATOM 2140 C CA . MET A 1 253 ? -34.171 -27.662 53.899 1.00 40.81 253 MET A CA 1
ATOM 2141 C C . MET A 1 253 ? -35.156 -26.911 52.996 1.00 40.81 253 MET A C 1
ATOM 2143 O O . MET A 1 253 ? -35.825 -27.514 52.159 1.00 40.81 253 MET A O 1
ATOM 2147 N N . ILE A 1 254 ? -35.265 -25.590 53.153 1.00 39.41 254 ILE A N 1
ATOM 2148 C CA . ILE A 1 254 ? -35.757 -24.750 52.060 1.00 39.41 254 ILE A CA 1
ATOM 2149 C C . ILE A 1 254 ? -34.603 -24.651 51.067 1.00 39.41 254 ILE A C 1
ATOM 2151 O O . ILE A 1 254 ? -33.691 -23.835 51.182 1.00 39.41 254 ILE A O 1
ATOM 2155 N N . SER A 1 255 ? -34.638 -25.578 50.117 1.00 41.34 255 SER A N 1
ATOM 2156 C CA . SER A 1 255 ? -33.871 -25.541 48.884 1.00 41.34 255 SER A CA 1
ATOM 2157 C C . SER A 1 255 ? -34.227 -24.266 48.115 1.00 41.34 255 SER A C 1
ATOM 2159 O O . SER A 1 255 ? -35.260 -24.186 47.450 1.00 41.34 255 SER A O 1
ATOM 2161 N N . LEU A 1 256 ? -33.371 -23.248 48.208 1.00 39.41 256 LEU A N 1
ATOM 2162 C CA . LEU A 1 256 ? -33.322 -22.163 47.232 1.00 39.41 256 LEU A CA 1
ATOM 2163 C C . LEU A 1 256 ? -32.675 -22.722 45.961 1.00 39.41 256 LEU A C 1
ATOM 2165 O O . LEU A 1 256 ? -31.481 -22.552 45.709 1.00 39.41 256 LEU A O 1
ATOM 2169 N N . HIS A 1 257 ? -33.477 -23.413 45.149 1.00 39.72 257 HIS A N 1
ATOM 2170 C CA . HIS A 1 257 ? -33.114 -23.657 43.763 1.00 39.72 257 HIS A CA 1
ATOM 2171 C C . HIS A 1 257 ? -33.014 -22.311 43.044 1.00 39.72 257 HIS A C 1
ATOM 2173 O O . HIS A 1 257 ? -33.997 -21.660 42.695 1.00 39.72 257 HIS A O 1
ATOM 2179 N N . ARG A 1 258 ? -31.763 -21.923 42.815 1.00 40.75 258 ARG A N 1
ATOM 2180 C CA . ARG A 1 258 ? -31.333 -20.979 41.797 1.00 40.75 258 ARG A CA 1
ATOM 2181 C C . ARG A 1 258 ? -31.686 -21.557 40.427 1.00 40.75 258 ARG A C 1
ATOM 2183 O O . ARG A 1 258 ? -30.893 -22.286 39.839 1.00 40.75 258 ARG A O 1
ATOM 2190 N N . SER A 1 259 ? -32.866 -21.229 39.919 1.00 37.03 259 SER A N 1
ATOM 2191 C CA . SER A 1 259 ? -33.205 -21.458 38.516 1.00 37.03 259 SER A CA 1
ATOM 2192 C C . SER A 1 259 ? -32.899 -20.188 37.735 1.00 37.03 259 SER A C 1
ATOM 2194 O O . SER A 1 259 ? -33.604 -19.186 37.829 1.00 37.03 259 SER A O 1
ATOM 2196 N N . TYR A 1 260 ? -31.794 -20.240 36.993 1.00 37.75 260 TYR A N 1
ATOM 2197 C CA . TYR A 1 260 ? -31.484 -19.304 35.924 1.00 37.75 260 TYR A CA 1
ATOM 2198 C C . TYR A 1 260 ? -32.670 -19.221 34.961 1.00 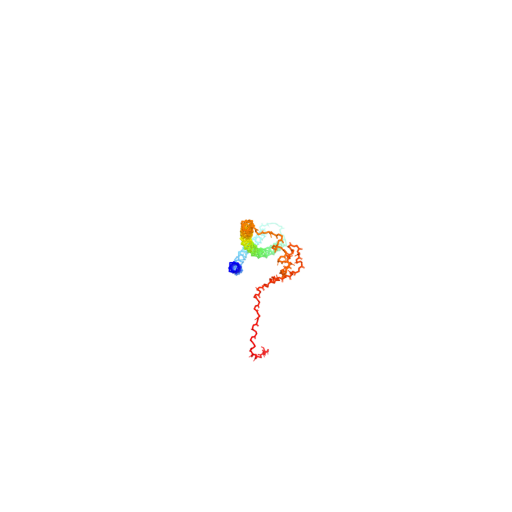37.75 260 TYR A C 1
ATOM 2200 O O . TYR A 1 260 ? -33.062 -20.219 34.357 1.00 37.75 260 TYR A O 1
ATOM 2208 N N . SER A 1 261 ? -33.209 -18.015 34.797 1.00 33.31 261 SER A N 1
ATOM 2209 C CA . SER A 1 261 ? -34.038 -17.671 33.648 1.00 33.31 261 SER A CA 1
ATOM 2210 C C . SER A 1 261 ? -33.119 -17.555 32.433 1.00 33.31 261 SER A C 1
ATOM 2212 O O . SER A 1 261 ? -32.531 -16.508 32.161 1.00 33.31 261 SER A O 1
ATOM 2214 N N . SER A 1 262 ? -32.927 -18.680 31.753 1.00 40.72 262 SER A N 1
ATOM 2215 C CA . SER A 1 262 ? -32.327 -18.735 30.427 1.00 40.72 262 SER A CA 1
ATOM 2216 C C . SER A 1 262 ? -33.458 -18.629 29.415 1.00 40.72 262 SER A C 1
ATOM 2218 O O . SER A 1 262 ? -34.144 -19.607 29.125 1.00 40.72 262 SER A O 1
ATOM 2220 N N . ASN A 1 263 ? -33.652 -17.431 28.868 1.00 39.69 263 ASN A N 1
ATOM 2221 C CA . ASN A 1 263 ? -34.364 -17.262 27.610 1.00 39.69 263 ASN A CA 1
ATOM 2222 C C . ASN A 1 263 ? -33.590 -18.014 26.520 1.00 39.69 263 ASN A C 1
ATOM 2224 O O . ASN A 1 263 ? -32.586 -17.519 26.012 1.00 39.69 263 ASN A O 1
ATOM 2228 N N . SER A 1 264 ? -34.062 -19.203 26.156 1.00 38.41 264 SER A N 1
ATOM 2229 C CA . SER A 1 264 ? -33.727 -19.847 24.890 1.00 38.41 264 SER A CA 1
ATOM 2230 C C . SER A 1 264 ? -35.012 -19.986 24.088 1.00 38.41 264 SER A C 1
ATOM 2232 O O . SER A 1 264 ? -35.860 -20.836 24.357 1.00 38.41 264 SER A O 1
ATOM 2234 N N . CYS A 1 265 ? -35.155 -19.083 23.130 1.00 35.22 265 CYS A N 1
ATOM 2235 C CA . CYS A 1 265 ? -36.149 -19.105 22.078 1.00 35.22 265 CYS A CA 1
ATOM 2236 C C . CYS A 1 265 ? -35.924 -20.345 21.204 1.00 35.22 265 CYS A C 1
ATOM 2238 O O . CYS A 1 265 ? -34.934 -20.449 20.483 1.00 35.22 265 CYS A O 1
ATOM 2240 N N . ILE A 1 266 ? -36.858 -21.290 21.284 1.00 37.22 266 ILE A N 1
ATOM 2241 C CA . ILE A 1 266 ? -36.974 -22.388 20.333 1.00 37.22 266 ILE A CA 1
ATOM 2242 C C . ILE A 1 266 ? -37.722 -21.864 19.106 1.00 37.22 266 ILE A C 1
ATOM 2244 O O . ILE A 1 266 ? -38.834 -21.347 19.184 1.00 37.22 266 ILE A O 1
ATOM 2248 N N . SER A 1 267 ? -37.023 -21.991 17.985 1.00 35.75 267 SER A N 1
ATOM 2249 C CA . SER A 1 267 ? -37.485 -22.147 16.609 1.00 35.75 267 SER A CA 1
ATOM 2250 C C . SER A 1 267 ? -38.973 -22.466 16.422 1.00 35.75 267 SER A C 1
ATOM 2252 O O . SER A 1 267 ? -39.412 -23.585 16.681 1.00 35.75 267 SER A O 1
ATOM 2254 N N . ASN A 1 268 ? -39.701 -21.522 15.820 1.00 35.97 268 ASN A N 1
ATOM 2255 C CA . ASN A 1 268 ? -40.909 -21.822 15.058 1.00 35.97 268 ASN A CA 1
ATOM 2256 C C . ASN A 1 268 ? -40.517 -22.156 13.615 1.00 35.97 268 ASN A C 1
ATOM 2258 O O . ASN A 1 268 ? -40.298 -21.274 12.784 1.00 35.97 268 ASN A O 1
ATOM 2262 N N . THR A 1 269 ? -40.447 -23.452 13.330 1.00 36.16 269 THR A N 1
ATOM 2263 C CA . THR A 1 269 ? -40.450 -23.999 11.975 1.00 36.16 269 THR A CA 1
ATOM 2264 C C . THR A 1 269 ? -41.876 -23.907 11.438 1.00 36.16 269 THR A C 1
ATOM 2266 O O . THR A 1 269 ? -42.735 -24.710 11.796 1.00 36.16 269 THR A O 1
ATOM 2269 N N . THR A 1 270 ? -42.143 -22.920 10.584 1.00 41.47 270 THR A N 1
ATOM 2270 C CA . THR A 1 270 ? -43.313 -22.943 9.700 1.00 41.47 270 THR A CA 1
ATOM 2271 C C . THR A 1 270 ? -42.908 -23.624 8.404 1.00 41.47 270 THR A C 1
ATOM 2273 O O . THR A 1 270 ? -42.111 -23.128 7.613 1.00 41.47 270 THR A O 1
ATOM 2276 N N . ASN A 1 271 ? -43.443 -24.826 8.247 1.00 36.72 271 ASN A N 1
ATOM 2277 C CA . ASN A 1 271 ? -43.438 -25.603 7.028 1.00 36.72 271 ASN A CA 1
ATOM 2278 C C . ASN A 1 271 ? -44.462 -24.978 6.067 1.00 36.72 271 ASN A C 1
ATOM 2280 O O . ASN A 1 271 ? -45.644 -24.920 6.399 1.00 36.72 271 ASN A O 1
ATOM 2284 N N . ASN A 1 272 ? -44.023 -24.510 4.901 1.00 42.31 272 ASN A N 1
ATOM 2285 C CA . ASN A 1 272 ? -44.893 -24.397 3.736 1.00 42.31 272 ASN A CA 1
ATOM 2286 C C . ASN A 1 272 ? -44.064 -24.615 2.470 1.00 42.31 272 ASN A C 1
ATOM 2288 O O . ASN A 1 272 ? -43.096 -23.903 2.205 1.00 42.31 272 ASN A O 1
ATOM 2292 N N . GLY A 1 273 ? -44.429 -25.666 1.741 1.00 35.88 273 GLY A N 1
ATOM 2293 C CA . GLY A 1 273 ? -43.762 -26.119 0.536 1.00 35.88 273 GLY A CA 1
ATOM 2294 C C . GLY A 1 273 ? -44.157 -25.336 -0.714 1.00 35.88 273 GLY A C 1
ATOM 2295 O O . GLY A 1 273 ? -45.254 -24.795 -0.813 1.00 35.88 273 GLY A O 1
ATOM 2296 N N . ASN A 1 274 ? -43.209 -25.302 -1.649 1.00 43.25 274 ASN A N 1
ATOM 2297 C CA . ASN A 1 274 ? -43.330 -25.365 -3.114 1.00 43.25 274 ASN A CA 1
ATOM 2298 C C . ASN A 1 274 ? -41.904 -25.084 -3.638 1.00 43.25 274 ASN A C 1
ATOM 2300 O O . ASN A 1 274 ? -41.345 -24.040 -3.341 1.00 43.25 274 ASN A O 1
ATOM 2304 N N . GLY A 1 275 ? -41.170 -25.956 -4.328 1.00 37.56 275 GLY A N 1
ATOM 2305 C CA . GLY A 1 275 ? -41.578 -27.055 -5.188 1.00 37.56 275 GLY A CA 1
ATOM 2306 C C . GLY A 1 275 ? -41.656 -26.590 -6.640 1.00 37.56 275 GLY A C 1
ATOM 2307 O O . GLY A 1 275 ? -42.762 -26.484 -7.134 1.00 37.56 275 GLY A O 1
ATOM 2308 N N . THR A 1 276 ? -40.516 -26.333 -7.302 1.00 46.47 276 THR A N 1
ATOM 2309 C CA . THR A 1 276 ? -40.368 -26.443 -8.773 1.00 46.47 276 THR A CA 1
ATOM 2310 C C . THR A 1 276 ? -38.895 -26.386 -9.208 1.00 46.47 276 THR A C 1
ATOM 2312 O O . THR A 1 276 ? -38.264 -25.335 -9.192 1.00 46.47 276 THR A O 1
ATOM 2315 N N . THR A 1 277 ? -38.388 -27.572 -9.567 1.00 51.03 277 THR A N 1
ATOM 2316 C CA . THR A 1 277 ? -37.634 -27.925 -10.790 1.00 51.03 277 THR A CA 1
ATOM 2317 C C . THR A 1 277 ? -36.468 -27.052 -11.263 1.00 51.03 277 THR A C 1
ATOM 2319 O O . THR A 1 277 ? -36.645 -25.926 -11.719 1.00 51.03 277 THR A O 1
ATOM 2322 N N . GLY A 1 278 ? -35.286 -27.672 -11.305 1.00 41.81 278 GLY A N 1
ATOM 2323 C CA . GLY A 1 278 ? -34.181 -27.240 -12.153 1.00 41.81 278 GLY A CA 1
ATOM 2324 C C . GLY A 1 278 ? -34.327 -27.697 -13.604 1.00 41.81 278 GLY A C 1
ATOM 2325 O O . GLY A 1 278 ? -35.110 -28.592 -13.907 1.00 41.81 278 GLY A O 1
ATOM 2326 N N . THR A 1 279 ? -33.485 -27.127 -14.463 1.00 49.00 279 THR A N 1
ATOM 2327 C CA . THR A 1 279 ? -33.045 -27.734 -15.724 1.00 49.00 279 THR A CA 1
ATOM 2328 C C . THR A 1 279 ? -31.688 -27.156 -16.111 1.00 49.00 279 THR A C 1
ATOM 2330 O O . THR A 1 279 ? -31.495 -25.943 -16.139 1.00 49.00 279 THR A O 1
ATOM 2333 N N . SER A 1 280 ? -30.765 -28.076 -16.374 1.00 50.50 280 SER A N 1
ATOM 2334 C CA . SER A 1 280 ? -29.459 -27.894 -17.002 1.00 50.50 280 SER A CA 1
ATOM 2335 C C . SER A 1 280 ? -29.590 -28.017 -18.530 1.00 50.50 280 SER A C 1
ATOM 2337 O O . SER A 1 280 ? -30.542 -28.632 -19.006 1.00 50.50 280 SER A O 1
ATOM 2339 N N . HIS A 1 281 ? -28.566 -27.533 -19.241 1.00 45.62 281 HIS A N 1
ATOM 2340 C CA . HIS A 1 281 ? -28.223 -27.730 -20.662 1.00 45.62 281 HIS A CA 1
ATOM 2341 C C . HIS A 1 281 ? -29.011 -26.962 -21.739 1.00 45.62 281 HIS A C 1
ATOM 2343 O O . HIS A 1 281 ? -30.091 -27.371 -22.153 1.00 45.62 281 HIS A O 1
ATOM 2349 N N . GLN A 1 282 ? -28.372 -25.934 -22.312 1.00 49.03 282 GLN A N 1
ATOM 2350 C CA . GLN A 1 282 ? -27.528 -26.031 -23.519 1.00 49.03 282 GLN A CA 1
ATOM 2351 C C . GLN A 1 282 ? -26.484 -24.912 -23.519 1.00 49.03 282 GLN A C 1
ATOM 2353 O O . GLN A 1 282 ? -26.792 -23.835 -22.962 1.00 49.03 282 GLN A O 1
#

pLDDT: mean 83.8, std 21.63, range [33.31, 98.56]

Sequence (282 aa):
MRNEFTGKQHQTEIANFNEYSNRRQKEIAKRHALSQKQFPKNIKMKQADIKRQHKEAYNTQTRQYKALKEKTRLDYLYASTNGSREELDLKLKTLKDEQRRKFDLLYQRYEETIRKMLDQQNFKLNTDQEHERTSLKTILDEDQRNLLSLQEESRHRMEQQHLDERKQLEKNIEERLIELNKQMEQELTAYNEDRTRQFALLLEKQRRELSQIDSEITTFGINVADLAESMQDIHFFTAIPDVNTSPNNRASMISLHRSYSSNSCISNTTNNGNGTTGTSHQ

Foldseek 3Di:
DVVVVLVVVLVVVVVVLVVVLVVVVVVLVVVLVVCVVCLVVVLVVVLVVLVVVLVVVLVVLVVVLVVVLVVLVVVVVPPPDDDDPVNSVVVNVVSVVVSVVSNVVSVVVSVVVSVVVVVVSVVVSVVVSVVVVVVSVVVSVVVVVVSVVVSVVVVVVVVVVVVVVVVVVVVVVVVVVVVVVVVVVVVVVVVVVVVVVVVVVVVVVVVVVVVVVVVVCVVVVPDPVVVVVVCVVPDDDDDDDDPDDDPPDDPPPPPPPPDDPDPDDDDDDDDDDDDDDDDDDD

Organism: NCBI:txid392030

InterPro domains:
  IPR051234 TAO Serine/Threonine-Protein Kinase [PTHR47167] (1-243)